Protein AF-0000000082583253 (afdb_homodimer)

InterPro domains:
  IPR009057 Homedomain-like superfamily [SSF46689] (3-61)
  IPR039532 Transcriptional regulator TetR, C-terminal, Firmicutes type [PF14278] (74-175)
  IPR050624 Nucleoid occlusion factor SlmA/HTH-type transcriptional regulator [PTHR43479] (3-174)

Structure (mmCIF, N/CA/C/O backbone):
data_AF-0000000082583253-model_v1
#
loop_
_entity.id
_entity.type
_entity.pdbx_description
1 polymer 'TetR family transcriptional regulator'
#
loop_
_atom_site.group_PDB
_atom_site.id
_atom_site.type_symbol
_atom_site.label_atom_id
_atom_site.label_alt_id
_atom_site.label_comp_id
_atom_site.label_asym_id
_atom_site.label_entity_id
_atom_site.label_seq_id
_atom_site.pdbx_PDB_ins_code
_atom_site.Cartn_x
_atom_site.Cartn_y
_atom_site.Cartn_z
_atom_site.occupancy
_atom_site.B_iso_or_equiv
_atom_site.auth_seq_id
_atom_site.auth_comp_id
_atom_site.auth_asym_id
_atom_site.auth_atom_id
_atom_site.pdbx_PDB_model_num
ATOM 1 N N . MET A 1 1 ? 35.75 6.652 -6.238 1 35.53 1 MET A N 1
ATOM 2 C CA . MET A 1 1 ? 36.031 7.168 -4.898 1 35.53 1 MET A CA 1
ATOM 3 C C . MET A 1 1 ? 34.75 7.277 -4.086 1 35.53 1 MET A C 1
ATOM 5 O O . MET A 1 1 ? 33.781 7.93 -4.516 1 35.53 1 MET A O 1
ATOM 9 N N . THR A 1 2 ? 34.281 6.383 -3.354 1 42.41 2 THR A N 1
ATOM 10 C CA . THR A 1 2 ? 33.031 6.355 -2.574 1 42.41 2 THR A CA 1
ATOM 11 C C . THR A 1 2 ? 32.875 7.656 -1.794 1 42.41 2 THR A C 1
ATOM 13 O O . THR A 1 2 ? 33.688 8 -0.954 1 42.41 2 THR A O 1
ATOM 16 N N . LYS A 1 3 ? 32.531 8.703 -2.48 1 49.84 3 LYS A N 1
ATOM 17 C CA . LYS A 1 3 ? 32.438 10.039 -1.896 1 49.84 3 LYS A CA 1
ATOM 18 C C . LYS A 1 3 ? 32.031 9.977 -0.429 1 49.84 3 LYS A C 1
ATOM 20 O O . LYS A 1 3 ? 31.141 9.188 -0.06 1 49.84 3 LYS A O 1
ATOM 25 N N . SER A 1 4 ? 32.844 10.43 0.417 1 66.56 4 SER A N 1
ATOM 26 C CA . SER A 1 4 ? 32.688 10.477 1.865 1 66.56 4 SER A CA 1
ATOM 27 C C . SER A 1 4 ? 31.297 11.016 2.246 1 66.56 4 SER A C 1
ATOM 29 O O . SER A 1 4 ? 30.875 12.062 1.754 1 66.56 4 SER A O 1
ATOM 31 N N . ARG A 1 5 ? 30.344 10.094 2.59 1 86.69 5 ARG A N 1
ATOM 32 C CA . ARG A 1 5 ? 29 10.461 2.992 1 86.69 5 ARG A CA 1
ATOM 33 C C . ARG A 1 5 ? 28.938 10.812 4.473 1 86.69 5 ARG A C 1
ATOM 35 O O . ARG A 1 5 ? 28.031 10.398 5.188 1 86.69 5 ARG A O 1
ATOM 42 N N . VAL A 1 6 ? 30.016 11.617 4.809 1 91.44 6 VAL A N 1
ATOM 43 C CA . VAL A 1 6 ? 30.156 11.93 6.227 1 91.44 6 VAL A CA 1
ATOM 44 C C . VAL A 1 6 ? 29.016 12.828 6.676 1 91.44 6 VAL A C 1
ATOM 46 O O . VAL A 1 6 ? 28.344 12.539 7.668 1 91.44 6 VAL A O 1
ATOM 49 N N . THR A 1 7 ? 28.797 13.867 5.926 1 94.44 7 THR A N 1
ATOM 50 C CA . THR A 1 7 ? 27.75 14.82 6.285 1 94.44 7 THR A CA 1
ATOM 51 C C . THR A 1 7 ? 26.375 14.156 6.238 1 94.44 7 THR A C 1
ATOM 53 O O . THR A 1 7 ? 25.562 14.32 7.156 1 94.44 7 THR A O 1
ATOM 56 N N . GLU A 1 8 ? 26.109 13.336 5.203 1 96 8 GLU A N 1
ATOM 57 C CA . GLU A 1 8 ? 24.828 12.641 5.062 1 96 8 GLU A CA 1
ATOM 58 C C . GLU A 1 8 ? 24.594 11.68 6.23 1 96 8 GLU A C 1
ATOM 60 O O . GLU A 1 8 ? 23.5 11.633 6.785 1 96 8 GLU A O 1
ATOM 65 N N . ASN A 1 9 ? 25.672 11.023 6.586 1 95.69 9 ASN A N 1
ATOM 66 C CA . ASN A 1 9 ? 25.562 10.07 7.684 1 95.69 9 ASN A CA 1
ATOM 67 C C . ASN A 1 9 ? 25.312 10.773 9.016 1 95.69 9 ASN A C 1
ATOM 69 O O . ASN A 1 9 ? 24.547 10.273 9.852 1 95.69 9 ASN A O 1
ATOM 73 N N . ALA A 1 10 ? 25.953 11.867 9.18 1 96.62 10 ALA A N 1
ATOM 74 C CA . ALA A 1 10 ? 25.766 12.633 10.406 1 96.62 10 ALA A CA 1
ATOM 75 C C . ALA A 1 10 ? 24.344 13.18 10.508 1 96.62 10 ALA A C 1
ATOM 77 O O . ALA A 1 10 ? 23.719 13.102 11.562 1 96.62 10 ALA A O 1
ATOM 78 N N . LEU A 1 11 ? 23.891 13.711 9.438 1 97.81 11 LEU A N 1
ATOM 79 C CA . LEU A 1 11 ? 22.516 14.211 9.391 1 97.81 11 LEU A CA 1
ATOM 80 C C . LEU A 1 11 ? 21.516 13.078 9.602 1 97.81 11 LEU A C 1
ATOM 82 O O . LEU A 1 11 ? 20.531 13.25 10.305 1 97.81 11 LEU A O 1
ATOM 86 N N . ALA A 1 12 ? 21.828 11.953 9.016 1 97 12 ALA A N 1
ATOM 87 C CA . ALA A 1 12 ? 20.969 10.781 9.172 1 97 12 ALA A CA 1
ATOM 88 C C . ALA A 1 12 ? 20.891 10.352 10.633 1 97 12 ALA A C 1
ATOM 90 O O . ALA A 1 12 ? 19.812 10.078 11.148 1 97 12 ALA A O 1
ATOM 91 N N . ALA A 1 13 ? 22.031 10.328 11.258 1 96.94 13 ALA A N 1
ATOM 92 C CA . ALA A 1 13 ? 22.078 9.945 12.672 1 96.94 13 ALA A CA 1
ATOM 93 C C . ALA A 1 13 ? 21.281 10.93 13.531 1 96.94 13 ALA A C 1
ATOM 95 O O . ALA A 1 13 ? 20.594 10.523 14.469 1 96.94 13 ALA A O 1
ATOM 96 N N . SER A 1 14 ? 21.391 12.125 13.211 1 98.06 14 SER A N 1
ATOM 97 C CA . SER A 1 14 ? 20.656 13.164 13.93 1 98.06 14 SER A CA 1
ATOM 98 C C . SER A 1 14 ? 19.156 12.992 13.781 1 98.06 14 SER A C 1
ATOM 100 O O . SER A 1 14 ? 18.422 13.039 14.766 1 98.06 14 SER A O 1
ATOM 102 N N . LEU A 1 15 ? 18.703 12.82 12.57 1 98 15 LEU A N 1
ATOM 103 C CA . LEU A 1 15 ? 17.281 12.641 12.336 1 98 15 LEU A CA 1
ATOM 104 C C . LEU A 1 15 ? 16.766 11.406 13.07 1 98 15 LEU A C 1
ATOM 106 O O . LEU A 1 15 ? 15.711 11.453 13.711 1 98 15 LEU A O 1
ATOM 110 N N . LYS A 1 16 ? 17.516 10.344 12.953 1 97.12 16 LYS A N 1
ATOM 111 C CA . LYS A 1 16 ? 17.094 9.109 13.609 1 97.12 16 LYS A CA 1
ATOM 112 C C . LYS A 1 16 ? 17 9.297 15.117 1 97.12 16 LYS A C 1
ATOM 114 O O . LYS A 1 16 ? 16.062 8.789 15.758 1 97.12 16 LYS A O 1
ATOM 119 N N . MET A 1 17 ? 17.938 9.977 15.664 1 97.56 17 MET A N 1
ATOM 120 C CA . MET A 1 17 ? 17.906 10.266 17.094 1 97.56 17 MET A CA 1
ATOM 121 C C . MET A 1 17 ? 16.656 11.055 17.469 1 97.56 17 MET A C 1
ATOM 123 O O . MET A 1 17 ? 15.992 10.727 18.453 1 97.56 17 MET A O 1
ATOM 127 N N . LEU A 1 18 ? 16.344 12.039 16.719 1 98.19 18 LEU A N 1
ATOM 128 C CA . LEU A 1 18 ? 15.18 12.875 16.984 1 98.19 18 LEU A CA 1
ATOM 129 C C . LEU A 1 18 ? 13.891 12.078 16.828 1 98.19 18 LEU A C 1
ATOM 131 O O . LEU A 1 18 ? 12.945 12.266 17.609 1 98.19 18 LEU A O 1
ATOM 135 N N . MET A 1 19 ? 13.914 11.18 15.867 1 97.31 19 MET A N 1
ATOM 136 C CA . MET A 1 19 ? 12.711 10.398 15.586 1 97.31 19 MET A CA 1
ATOM 137 C C . MET A 1 19 ? 12.422 9.422 16.719 1 97.31 19 MET A C 1
ATOM 139 O O . MET A 1 19 ? 11.305 8.906 16.828 1 97.31 19 MET A O 1
ATOM 143 N N . LYS A 1 20 ? 13.359 9.117 17.5 1 96.62 20 LYS A N 1
ATOM 144 C CA . LYS A 1 20 ? 13.141 8.273 18.672 1 96.62 20 LYS A CA 1
ATOM 145 C C . LYS A 1 20 ? 12.422 9.039 19.781 1 96.62 20 LYS A C 1
ATOM 147 O O . LYS A 1 20 ? 11.867 8.43 20.703 1 96.62 20 LYS A O 1
ATOM 152 N N . GLN A 1 21 ? 12.367 10.367 19.625 1 96.19 21 GLN A N 1
ATOM 153 C CA . GLN A 1 21 ? 11.844 11.203 20.703 1 96.19 21 GLN A CA 1
ATOM 154 C C . GLN A 1 21 ? 10.531 11.859 20.297 1 96.19 21 GLN A C 1
ATOM 156 O O . GLN A 1 21 ? 9.703 12.18 21.141 1 96.19 21 GLN A O 1
ATOM 161 N N . LYS A 1 22 ? 10.359 12.102 19.016 1 96.19 22 LYS A N 1
ATOM 162 C CA . LYS A 1 22 ? 9.148 12.781 18.562 1 96.19 22 LYS A CA 1
ATOM 163 C C . LYS A 1 22 ? 8.781 12.375 17.141 1 96.19 22 LYS A C 1
ATOM 165 O O . LYS A 1 22 ? 9.641 11.938 16.375 1 96.19 22 LYS A O 1
ATOM 170 N N . PRO A 1 23 ? 7.52 12.594 16.766 1 95.75 23 PRO A N 1
ATOM 171 C CA . PRO A 1 23 ? 7.09 12.297 15.398 1 95.75 23 PRO A CA 1
ATOM 172 C C . PRO A 1 23 ? 7.82 13.133 14.352 1 95.75 23 PRO A C 1
ATOM 174 O O . PRO A 1 23 ? 8.117 14.305 14.602 1 95.75 23 PRO A O 1
ATOM 177 N N . ILE A 1 24 ? 8.008 12.516 13.227 1 96.06 24 ILE A N 1
ATOM 178 C CA . ILE A 1 24 ? 8.836 13.141 12.195 1 96.06 24 ILE A CA 1
ATOM 179 C C . ILE A 1 24 ? 8.195 14.453 11.75 1 96.06 24 ILE A C 1
ATOM 181 O O . ILE A 1 24 ? 8.891 15.406 11.391 1 96.06 24 ILE A O 1
ATOM 185 N N . ASN A 1 25 ? 6.852 14.547 11.828 1 91.5 25 ASN A N 1
ATOM 186 C CA . ASN A 1 25 ? 6.176 15.758 11.367 1 91.5 25 ASN A CA 1
ATOM 187 C C . ASN A 1 25 ? 6.418 16.922 12.312 1 91.5 25 ASN A C 1
ATOM 189 O O . ASN A 1 25 ? 6.086 18.062 11.992 1 91.5 25 ASN A O 1
ATOM 193 N N . LYS A 1 26 ? 7.035 16.734 13.383 1 95.44 26 LYS A N 1
ATOM 194 C CA . LYS A 1 26 ? 7.367 17.781 14.359 1 95.44 26 LYS A CA 1
ATOM 195 C C . LYS A 1 26 ? 8.859 18.094 14.32 1 95.44 26 LYS A C 1
ATOM 197 O O . LYS A 1 26 ? 9.344 18.906 15.117 1 95.44 26 LYS A O 1
ATOM 202 N N . ILE A 1 27 ? 9.555 17.438 13.531 1 97.56 27 ILE A N 1
ATOM 203 C CA . ILE A 1 27 ? 10.992 17.656 13.43 1 97.56 27 ILE A CA 1
ATOM 204 C C . ILE A 1 27 ? 11.289 18.641 12.289 1 97.56 27 ILE A C 1
ATOM 206 O O . ILE A 1 27 ? 10.836 18.438 11.164 1 97.56 27 ILE A O 1
ATOM 210 N N . SER A 1 28 ? 12 19.672 12.594 1 96.94 28 SER A N 1
ATOM 211 C CA . SER A 1 28 ? 12.391 20.656 11.594 1 96.94 28 SER A CA 1
ATOM 212 C C . SER A 1 28 ? 13.836 20.453 11.148 1 96.94 28 SER A C 1
ATOM 214 O O . SER A 1 28 ? 14.609 19.781 11.828 1 96.94 28 SER A O 1
ATOM 216 N N . VAL A 1 29 ? 14.148 21.125 10.07 1 97.94 29 VAL A N 1
ATOM 217 C CA . VAL A 1 29 ? 15.523 21.109 9.586 1 97.94 29 VAL A CA 1
ATOM 218 C C . VAL A 1 29 ? 16.453 21.703 10.641 1 97.94 29 VAL A C 1
ATOM 220 O O . VAL A 1 29 ? 17.547 21.203 10.875 1 97.94 29 VAL A O 1
ATOM 223 N N . LYS A 1 30 ? 15.969 22.719 11.289 1 98 30 LYS A N 1
ATOM 224 C CA . LYS A 1 30 ? 16.766 23.375 12.328 1 98 30 LYS A CA 1
ATOM 225 C C . LYS A 1 30 ? 17.094 22.406 13.461 1 98 30 LYS A C 1
ATOM 227 O O . LYS A 1 30 ? 18.234 22.391 13.953 1 98 30 LYS A O 1
ATOM 232 N N . MET A 1 31 ? 16.203 21.656 13.922 1 98.19 31 MET A N 1
ATOM 233 C CA . MET A 1 31 ? 16.422 20.688 14.992 1 98.19 31 MET A CA 1
ATOM 234 C C . MET A 1 31 ? 17.5 19.688 14.586 1 98.19 31 MET A C 1
ATOM 236 O O . MET A 1 31 ? 18.375 19.359 15.391 1 98.19 31 MET A O 1
ATOM 240 N N . VAL A 1 32 ? 17.438 19.219 13.352 1 98.44 32 VAL A N 1
ATOM 241 C CA . VAL A 1 32 ? 18.375 18.234 12.836 1 98.44 32 VAL A CA 1
ATOM 242 C C . VAL A 1 32 ? 19.781 18.828 12.781 1 98.44 32 VAL A C 1
ATOM 244 O O . VAL A 1 32 ? 20.75 18.219 13.227 1 98.44 32 VAL A O 1
ATOM 247 N N . THR A 1 33 ? 19.797 20.047 12.211 1 98.06 33 THR A N 1
ATOM 248 C CA . THR A 1 33 ? 21.109 20.688 12.047 1 98.06 33 THR A CA 1
ATOM 249 C C . THR A 1 33 ? 21.688 21.062 13.406 1 98.06 33 THR A C 1
ATOM 251 O O . THR A 1 33 ? 22.906 20.969 13.609 1 98.06 33 THR A O 1
ATOM 254 N N . ASP A 1 34 ? 20.891 21.484 14.383 1 97.81 34 ASP A N 1
ATOM 255 C CA . ASP A 1 34 ? 21.344 21.812 15.727 1 97.81 34 ASP A CA 1
ATOM 256 C C . ASP A 1 34 ? 21.953 20.578 16.422 1 97.81 34 ASP A C 1
ATOM 258 O O . ASP A 1 34 ? 23.016 20.672 17.031 1 97.81 34 ASP A O 1
ATOM 262 N N . THR A 1 35 ? 21.312 19.5 16.266 1 96.19 35 THR A N 1
ATOM 263 C CA . THR A 1 35 ? 21.766 18.234 16.859 1 96.19 35 THR A CA 1
ATOM 264 C C . THR A 1 35 ? 23.047 17.75 16.188 1 96.19 35 THR A C 1
ATOM 266 O O . THR A 1 35 ? 23.938 17.219 16.859 1 96.19 35 THR A O 1
ATOM 269 N N . CYS A 1 36 ? 23.094 17.922 14.945 1 95.31 36 CYS A N 1
ATOM 270 C CA . CYS A 1 36 ? 24.219 17.453 14.133 1 95.31 36 CYS A CA 1
ATOM 271 C C . CYS A 1 36 ? 25.422 18.375 14.305 1 95.31 36 CYS A C 1
ATOM 273 O O . CYS A 1 36 ? 26.578 17.938 14.18 1 95.31 36 CYS A O 1
ATOM 275 N N . GLY A 1 37 ? 25.234 19.719 14.422 1 95.88 37 GLY A N 1
ATOM 276 C CA . GLY A 1 37 ? 26.297 20.703 14.547 1 95.88 37 GLY A CA 1
ATOM 277 C C . GLY A 1 37 ? 26.719 21.297 13.219 1 95.88 37 GLY A C 1
ATOM 278 O O . GLY A 1 37 ? 27.906 21.578 13 1 95.88 37 GLY A O 1
ATOM 279 N N . VAL A 1 38 ? 25.719 21.391 12.344 1 96.94 38 VAL A N 1
ATOM 280 C CA . VAL A 1 38 ? 25.984 22 11.047 1 96.94 38 VAL A CA 1
ATOM 281 C C . VAL A 1 38 ? 24.969 23.109 10.789 1 96.94 38 VAL A C 1
ATOM 283 O O . VAL A 1 38 ? 24 23.266 11.547 1 96.94 38 VAL A O 1
ATOM 286 N N . THR A 1 39 ? 25.156 23.859 9.758 1 96.06 39 THR A N 1
ATOM 287 C CA . THR A 1 39 ? 24.234 24.938 9.422 1 96.06 39 THR A CA 1
ATOM 288 C C . THR A 1 39 ? 23.094 24.438 8.547 1 96.06 39 THR A C 1
ATOM 290 O O . THR A 1 39 ? 23.203 23.391 7.914 1 96.06 39 THR A O 1
ATOM 293 N N . ARG A 1 40 ? 22.031 25.25 8.477 1 96.81 40 ARG A N 1
ATOM 294 C CA . ARG A 1 40 ? 20.922 24.953 7.57 1 96.81 40 ARG A CA 1
ATOM 295 C C . ARG A 1 40 ? 21.391 24.953 6.121 1 96.81 40 ARG A C 1
ATOM 297 O O . ARG A 1 40 ? 20.906 24.188 5.297 1 96.81 40 ARG A O 1
ATOM 304 N N . HIS A 1 41 ? 22.359 25.828 5.82 1 96.81 41 HIS A N 1
ATOM 305 C CA . HIS A 1 41 ? 22.922 25.906 4.473 1 96.81 41 HIS A CA 1
ATOM 306 C C . HIS A 1 41 ? 23.578 24.594 4.07 1 96.81 41 HIS A C 1
ATOM 308 O O . HIS A 1 41 ? 23.375 24.109 2.955 1 96.81 41 HIS A O 1
ATOM 314 N N . THR A 1 42 ? 24.281 24.062 5.027 1 96.69 42 THR A N 1
ATOM 315 C CA . THR A 1 42 ? 24.906 22.766 4.793 1 96.69 42 THR A CA 1
ATOM 316 C C . THR A 1 42 ? 23.844 21.688 4.535 1 96.69 42 THR A C 1
ATOM 318 O O . THR A 1 42 ? 24 20.859 3.631 1 96.69 42 THR A O 1
ATOM 321 N N . PHE A 1 43 ? 22.75 21.688 5.32 1 98.25 43 PHE A N 1
ATOM 322 C CA . PHE A 1 43 ? 21.672 20.719 5.125 1 98.25 43 PHE A CA 1
ATOM 323 C C . PHE A 1 43 ? 21.109 20.812 3.707 1 98.25 43 PHE A C 1
ATOM 325 O O . PHE A 1 43 ? 20.984 19.812 3.018 1 98.25 43 PHE A O 1
ATOM 332 N N . TYR A 1 44 ? 20.938 22.016 3.213 1 97.06 44 TYR A N 1
ATOM 333 C CA . TYR A 1 44 ? 20.234 22.25 1.951 1 97.06 44 TYR A CA 1
ATOM 334 C C . TYR A 1 44 ? 21.156 21.984 0.765 1 97.06 44 TYR A C 1
ATOM 336 O O . TYR A 1 44 ? 20.688 21.844 -0.37 1 97.06 44 TYR A O 1
ATOM 344 N N . ASN A 1 45 ? 22.438 21.891 1.043 1 97.25 45 ASN A N 1
ATOM 345 C CA . ASN A 1 45 ? 23.375 21.438 0.02 1 97.25 45 ASN A CA 1
ATOM 346 C C . ASN A 1 45 ? 23.188 19.953 -0.285 1 97.25 45 ASN A C 1
ATOM 348 O O . ASN A 1 45 ? 23.578 19.469 -1.353 1 97.25 45 ASN A O 1
ATOM 352 N N . HIS A 1 46 ? 22.562 19.281 0.641 1 97.06 46 HIS A N 1
ATOM 353 C CA . HIS A 1 46 ? 22.469 17.828 0.509 1 97.06 46 HIS A CA 1
ATOM 354 C C . HIS A 1 46 ? 21.031 17.391 0.307 1 97.06 46 HIS A C 1
ATOM 356 O O . HIS A 1 46 ? 20.766 16.469 -0.473 1 97.06 46 HIS A O 1
ATOM 362 N N . PHE A 1 47 ? 20.125 18.047 1.081 1 97.62 47 PHE A N 1
ATOM 363 C CA . PHE A 1 47 ? 18.734 17.625 1.057 1 97.62 47 PHE A CA 1
ATOM 364 C C . PHE A 1 47 ? 17.797 18.828 0.983 1 97.62 47 PHE A C 1
ATOM 366 O O . PHE A 1 47 ? 18.109 19.891 1.525 1 97.62 47 PHE A O 1
ATOM 373 N N . HIS A 1 48 ? 16.578 18.562 0.402 1 96.69 48 HIS A N 1
ATOM 374 C CA . HIS A 1 48 ? 15.602 19.641 0.293 1 96.69 48 HIS A CA 1
ATOM 375 C C . HIS A 1 48 ? 14.758 19.75 1.563 1 96.69 48 HIS A C 1
ATOM 377 O O . HIS A 1 48 ? 14.266 20.828 1.89 1 96.69 48 HIS A O 1
ATOM 383 N N . ASP A 1 49 ? 14.516 18.641 2.236 1 96 49 ASP A N 1
ATOM 384 C CA . ASP A 1 49 ? 13.742 18.578 3.473 1 96 49 ASP A CA 1
ATOM 385 C C . ASP A 1 49 ? 14.055 17.312 4.266 1 96 49 ASP A C 1
ATOM 387 O O . ASP A 1 49 ? 14.898 16.516 3.859 1 96 49 ASP A O 1
ATOM 391 N N . ILE A 1 50 ? 13.438 17.141 5.332 1 96.19 50 ILE A N 1
ATOM 392 C CA . ILE A 1 50 ? 13.734 16.031 6.23 1 96.19 50 ILE A CA 1
ATOM 393 C C . ILE A 1 50 ? 13.25 14.727 5.609 1 96.19 50 ILE A C 1
ATOM 395 O O . ILE A 1 50 ? 13.797 13.656 5.895 1 96.19 50 ILE A O 1
ATOM 399 N N . TYR A 1 51 ? 12.281 14.812 4.723 1 93.56 51 TYR A N 1
ATOM 400 C CA . TYR A 1 51 ? 11.742 13.609 4.105 1 93.56 51 TYR A CA 1
ATOM 401 C C . TYR A 1 51 ? 12.695 13.062 3.049 1 93.56 51 TYR A C 1
ATOM 403 O O . TYR A 1 51 ? 12.82 11.844 2.885 1 93.56 51 TYR A O 1
ATOM 411 N N . GLU A 1 52 ? 13.258 13.969 2.381 1 95.25 52 GLU A N 1
ATOM 412 C CA . GLU A 1 52 ? 14.297 13.516 1.466 1 95.25 52 GLU A CA 1
ATOM 413 C C . GLU A 1 52 ? 15.438 12.828 2.221 1 95.25 52 GLU A C 1
ATOM 415 O O . GLU A 1 52 ? 15.953 11.805 1.776 1 95.25 52 GLU A O 1
ATOM 420 N N . LEU A 1 53 ? 15.82 13.438 3.352 1 97 53 LEU A N 1
ATOM 421 C CA . LEU A 1 53 ? 16.844 12.82 4.199 1 97 53 LEU A CA 1
ATOM 422 C C . LEU A 1 53 ? 16.391 11.445 4.672 1 97 53 LEU A C 1
ATOM 424 O O . LEU A 1 53 ? 17.156 10.484 4.648 1 97 53 LEU A O 1
ATOM 428 N N . LEU A 1 54 ? 15.172 11.297 5.066 1 95.94 54 LEU A N 1
ATOM 429 C CA . LEU A 1 54 ? 14.617 10.016 5.5 1 95.94 54 LEU A CA 1
ATOM 430 C C . LEU A 1 54 ? 14.695 8.984 4.379 1 95.94 54 LEU A C 1
ATOM 432 O O . LEU A 1 54 ? 15.086 7.84 4.609 1 95.94 54 LEU A O 1
ATOM 436 N N . GLY A 1 55 ? 14.289 9.398 3.189 1 92.75 55 GLY A N 1
ATOM 437 C CA . GLY A 1 55 ? 14.422 8.516 2.043 1 92.75 55 GLY A CA 1
ATOM 438 C C . GLY A 1 55 ? 15.844 8.023 1.833 1 92.75 55 GLY A C 1
ATOM 439 O O . GLY A 1 55 ? 16.062 6.844 1.556 1 92.75 55 GLY A O 1
ATOM 440 N N . TRP A 1 56 ? 16.734 8.898 1.95 1 93.31 56 TRP A N 1
ATOM 441 C CA . TRP A 1 56 ? 18.156 8.57 1.812 1 93.31 56 TRP A CA 1
ATOM 442 C C . TRP A 1 56 ? 18.578 7.539 2.857 1 93.31 56 TRP A C 1
ATOM 444 O O . TRP A 1 56 ? 19.328 6.609 2.553 1 93.31 56 TRP A O 1
ATOM 454 N N . ILE A 1 57 ? 18.141 7.691 4.047 1 93.38 57 ILE A N 1
ATOM 455 C CA . ILE A 1 57 ? 18.469 6.773 5.137 1 93.38 57 ILE A CA 1
ATOM 456 C C . ILE A 1 57 ? 18.031 5.359 4.766 1 93.38 57 ILE A C 1
ATOM 458 O O . ILE A 1 57 ? 18.828 4.422 4.828 1 93.38 57 ILE A O 1
ATOM 462 N N . PHE A 1 58 ? 16.844 5.184 4.316 1 89.19 58 PHE A N 1
ATOM 463 C CA . PHE A 1 58 ? 16.344 3.863 3.969 1 89.19 58 PHE A CA 1
ATOM 464 C C . PHE A 1 58 ? 17.109 3.281 2.787 1 89.19 58 PHE A C 1
ATOM 466 O O . PHE A 1 58 ? 17.484 2.105 2.803 1 89.19 58 PHE A O 1
ATOM 473 N N . GLU A 1 59 ? 17.312 4.066 1.854 1 87.19 59 GLU A N 1
ATOM 474 C CA . GLU A 1 59 ? 18 3.594 0.653 1 87.19 59 GLU A CA 1
ATOM 475 C C . GLU A 1 59 ? 19.438 3.176 0.963 1 87.19 59 GLU A C 1
ATOM 477 O O . GLU A 1 59 ? 19.906 2.15 0.469 1 87.19 59 GLU A O 1
ATOM 482 N N . ASN A 1 60 ? 20.078 3.904 1.738 1 88.56 60 ASN A N 1
ATOM 483 C CA . ASN A 1 60 ? 21.5 3.686 1.965 1 88.56 60 ASN A CA 1
ATOM 484 C C . ASN A 1 60 ? 21.75 2.625 3.033 1 88.56 60 ASN A C 1
ATOM 486 O O . ASN A 1 60 ? 22.734 1.892 2.975 1 88.56 60 ASN A O 1
ATOM 490 N N . GLU A 1 61 ? 20.984 2.488 3.947 1 86.69 61 GLU A N 1
ATOM 491 C CA . GLU A 1 61 ? 21.234 1.546 5.039 1 86.69 61 GLU A CA 1
ATOM 492 C C . GLU A 1 61 ? 20.766 0.139 4.66 1 86.69 61 GLU A C 1
ATOM 494 O O . GLU A 1 61 ? 21.297 -0.849 5.168 1 86.69 61 GLU A O 1
ATOM 499 N N . VAL A 1 62 ? 19.844 -0.02 3.807 1 82.75 62 VAL A N 1
ATOM 500 C CA . VAL A 1 62 ? 19.281 -1.334 3.525 1 82.75 62 VAL A CA 1
ATOM 501 C C . VAL A 1 62 ? 19.734 -1.809 2.148 1 82.75 62 VAL A C 1
ATOM 503 O O . VAL A 1 62 ? 20.203 -2.943 1.995 1 82.75 62 VAL A O 1
ATOM 506 N N . ILE A 1 63 ? 19.656 -1.041 1.118 1 74.25 63 ILE A N 1
ATOM 507 C CA . ILE A 1 63 ? 19.781 -1.445 -0.278 1 74.25 63 ILE A CA 1
ATOM 508 C C . ILE A 1 63 ? 21.234 -1.865 -0.562 1 74.25 63 ILE A C 1
ATOM 510 O O . ILE A 1 63 ? 21.469 -2.875 -1.229 1 74.25 63 ILE A O 1
ATOM 514 N N . ASP A 1 64 ? 22.172 -1.153 -0.114 1 71.12 64 ASP A N 1
ATOM 515 C CA . ASP A 1 64 ? 23.547 -1.385 -0.547 1 71.12 64 ASP A CA 1
ATOM 516 C C . ASP A 1 64 ? 23.984 -2.82 -0.262 1 71.12 64 ASP A C 1
ATOM 518 O O . ASP A 1 64 ? 24.844 -3.371 -0.965 1 71.12 64 ASP A O 1
ATOM 522 N N . GLU A 1 65 ? 23.281 -3.521 0.376 1 70.88 65 GLU A N 1
ATOM 523 C CA . GLU A 1 65 ? 23.688 -4.867 0.76 1 70.88 65 GLU A CA 1
ATOM 524 C C . GLU A 1 65 ? 22.844 -5.926 0.062 1 70.88 65 GLU A C 1
ATOM 526 O O . GLU A 1 65 ? 23.188 -7.109 0.068 1 70.88 65 GLU A O 1
ATOM 531 N N . LEU A 1 66 ? 21.891 -5.449 -0.786 1 83.88 66 LEU A N 1
ATOM 532 C CA . LEU A 1 66 ? 20.891 -6.438 -1.143 1 83.88 66 LEU A CA 1
ATOM 533 C C . LEU A 1 66 ? 21.094 -6.934 -2.568 1 83.88 66 LEU A C 1
ATOM 535 O O . LEU A 1 66 ? 20.547 -7.977 -2.951 1 83.88 66 LEU A O 1
ATOM 539 N N . ASP A 1 67 ? 21.953 -6.332 -3.371 1 80.19 67 ASP A N 1
ATOM 540 C CA . ASP A 1 67 ? 22.078 -6.652 -4.789 1 80.19 67 ASP A CA 1
ATOM 541 C C . ASP A 1 67 ? 22.5 -8.109 -4.984 1 80.19 67 ASP A C 1
ATOM 543 O O . ASP A 1 67 ? 22.031 -8.773 -5.906 1 80.19 67 ASP A O 1
ATOM 547 N N . GLU A 1 68 ? 23.312 -8.57 -4.121 1 80.5 68 GLU A N 1
ATOM 548 C CA . GLU A 1 68 ? 23.875 -9.906 -4.266 1 80.5 68 GLU A CA 1
ATOM 549 C C . GLU A 1 68 ? 22.828 -10.977 -3.949 1 80.5 68 GLU A C 1
ATOM 551 O O . GLU A 1 68 ? 22.984 -12.141 -4.32 1 80.5 68 GLU A O 1
ATOM 556 N N . TYR A 1 69 ? 21.734 -10.539 -3.438 1 85.81 69 TYR A N 1
ATOM 557 C CA . TYR A 1 69 ? 20.766 -11.523 -2.967 1 85.81 69 TYR A CA 1
ATOM 558 C C . TYR A 1 69 ? 19.5 -11.492 -3.816 1 85.81 69 TYR A C 1
ATOM 560 O O . TYR A 1 69 ? 18.531 -12.195 -3.521 1 85.81 69 TYR A O 1
ATOM 568 N N . CYS A 1 70 ? 19.531 -10.781 -4.828 1 88.25 70 CYS A N 1
ATOM 569 C CA . CYS A 1 70 ? 18.359 -10.672 -5.699 1 88.25 70 CYS A CA 1
ATOM 570 C C . CYS A 1 70 ? 18.344 -11.789 -6.734 1 88.25 70 CYS A C 1
ATOM 572 O O . CYS A 1 70 ? 18.578 -11.547 -7.918 1 88.25 70 CYS A O 1
ATOM 574 N N . SER A 1 71 ? 18.125 -12.969 -6.246 1 91.31 71 SER A N 1
ATOM 575 C CA . SER A 1 71 ? 18.078 -14.18 -7.055 1 91.31 71 SER A CA 1
ATOM 576 C C . SER A 1 71 ? 17.047 -15.164 -6.516 1 91.31 71 SER A C 1
ATOM 578 O O . SER A 1 71 ? 16.547 -15.008 -5.395 1 91.31 71 SER A O 1
ATOM 580 N N . LEU A 1 72 ? 16.766 -16.125 -7.336 1 92.31 72 LEU A N 1
ATOM 581 C CA . LEU A 1 72 ? 15.797 -17.156 -6.965 1 92.31 72 LEU A CA 1
ATOM 582 C C . LEU A 1 72 ? 16.25 -17.906 -5.723 1 92.31 72 LEU A C 1
ATOM 584 O O . LEU A 1 72 ? 15.438 -18.219 -4.848 1 92.31 72 LEU A O 1
ATOM 588 N N . SER A 1 73 ? 17.516 -18.109 -5.566 1 91.62 73 SER A N 1
ATOM 589 C CA . SER A 1 73 ? 18.047 -18.938 -4.488 1 91.62 73 SER A CA 1
ATOM 590 C C . SER A 1 73 ? 18.156 -18.141 -3.189 1 91.62 73 SER A C 1
ATOM 592 O O . SER A 1 73 ? 18.172 -18.734 -2.104 1 91.62 73 SER A O 1
ATOM 594 N N . ASN A 1 74 ? 18.156 -16.781 -3.293 1 92.62 74 ASN A N 1
ATOM 595 C CA . ASN A 1 74 ? 18.531 -16.016 -2.105 1 92.62 74 ASN A CA 1
ATOM 596 C C . ASN A 1 74 ? 17.469 -14.977 -1.761 1 92.62 74 ASN A C 1
ATOM 598 O O . ASN A 1 74 ? 17.609 -14.227 -0.795 1 92.62 74 ASN A O 1
ATOM 602 N N . TRP A 1 75 ? 16.422 -14.953 -2.455 1 92.75 75 TRP A N 1
ATOM 603 C CA . TRP A 1 75 ? 15.422 -13.898 -2.289 1 92.75 75 TRP A CA 1
ATOM 604 C C . TRP A 1 75 ? 14.891 -13.867 -0.862 1 92.75 75 TRP A C 1
ATOM 606 O O . TRP A 1 75 ? 14.625 -12.797 -0.31 1 92.75 75 TRP A O 1
ATOM 616 N N . LYS A 1 76 ? 14.688 -14.984 -0.263 1 93.44 76 LYS A N 1
ATOM 617 C CA . LYS A 1 76 ? 14.156 -15.07 1.093 1 93.44 76 LYS A CA 1
ATOM 618 C C . LYS A 1 76 ? 15.086 -14.398 2.096 1 93.44 76 LYS A C 1
ATOM 620 O O . LYS A 1 76 ? 14.633 -13.812 3.08 1 93.44 76 LYS A O 1
ATOM 625 N N . LYS A 1 77 ? 16.375 -14.477 1.843 1 92.75 77 LYS A N 1
ATOM 626 C CA . LYS A 1 77 ? 17.359 -13.797 2.674 1 92.75 77 LYS A CA 1
ATOM 627 C C . LYS A 1 77 ? 17.141 -12.281 2.668 1 92.75 77 LYS A C 1
ATOM 629 O O . LYS A 1 77 ? 17.281 -11.625 3.699 1 92.75 77 LYS A O 1
ATOM 634 N N . VAL A 1 78 ? 16.828 -11.797 1.513 1 92.94 78 VAL A N 1
ATOM 635 C CA . VAL A 1 78 ? 16.562 -10.367 1.399 1 92.94 78 VAL A CA 1
ATOM 636 C C . VAL A 1 78 ? 15.367 -10 2.283 1 92.94 78 VAL A C 1
ATOM 638 O O . VAL A 1 78 ? 15.406 -8.992 3 1 92.94 78 VAL A O 1
ATOM 641 N N . LEU A 1 79 ? 14.352 -10.781 2.256 1 93.69 79 LEU A N 1
ATOM 642 C CA . LEU A 1 79 ? 13.18 -10.555 3.098 1 93.69 79 LEU A CA 1
ATOM 643 C C . LEU A 1 79 ? 13.57 -10.508 4.57 1 93.69 79 LEU A C 1
ATOM 645 O O . LEU A 1 79 ? 13.164 -9.602 5.301 1 93.69 79 LEU A O 1
ATOM 649 N N . PHE A 1 80 ? 14.422 -11.391 4.938 1 93.44 80 PHE A N 1
ATOM 650 C CA . PHE A 1 80 ? 14.867 -11.453 6.324 1 93.44 80 PHE A CA 1
ATOM 651 C C . PHE A 1 80 ? 15.672 -10.211 6.691 1 93.44 80 PHE A C 1
ATOM 653 O O . PHE A 1 80 ? 15.547 -9.695 7.805 1 93.44 80 PHE A O 1
ATOM 660 N N . ILE A 1 81 ? 16.469 -9.836 5.812 1 92.5 81 ILE A N 1
ATOM 661 C CA . ILE A 1 81 ? 17.297 -8.664 6.059 1 92.5 81 ILE A CA 1
ATOM 662 C C . ILE A 1 81 ? 16.406 -7.441 6.281 1 92.5 81 ILE A C 1
ATOM 664 O O . ILE A 1 81 ? 16.609 -6.68 7.23 1 92.5 81 ILE A O 1
ATOM 668 N N . VAL A 1 82 ? 15.43 -7.289 5.477 1 93.88 82 VAL A N 1
ATOM 669 C CA . VAL A 1 82 ? 14.547 -6.137 5.578 1 93.88 82 VAL A CA 1
ATOM 670 C C . VAL A 1 82 ? 13.727 -6.23 6.863 1 93.88 82 VAL A C 1
ATOM 672 O O . VAL A 1 82 ? 13.562 -5.238 7.578 1 93.88 82 VAL A O 1
ATOM 675 N N . LEU A 1 83 ? 13.242 -7.391 7.207 1 95.5 83 LEU A N 1
ATOM 676 C CA . LEU A 1 83 ? 12.484 -7.598 8.438 1 95.5 83 LEU A CA 1
ATOM 677 C C . LEU A 1 83 ? 13.352 -7.316 9.656 1 95.5 83 LEU A C 1
ATOM 679 O O . LEU A 1 83 ? 12.914 -6.645 10.594 1 95.5 83 LEU A O 1
ATOM 683 N N . GLN A 1 84 ? 14.57 -7.789 9.562 1 93.81 84 GLN A N 1
ATOM 684 C CA . GLN A 1 84 ? 15.477 -7.578 10.688 1 93.81 84 GLN A CA 1
ATOM 685 C C . GLN A 1 84 ? 15.82 -6.098 10.844 1 93.81 84 GLN A C 1
ATOM 687 O O . GLN A 1 84 ? 15.891 -5.586 11.961 1 93.81 84 GLN A O 1
ATOM 692 N N . TYR A 1 85 ? 16.062 -5.484 9.766 1 93.19 85 TYR A N 1
ATOM 693 C CA . TYR A 1 85 ? 16.328 -4.047 9.812 1 93.19 85 TYR A CA 1
ATOM 694 C C . TYR A 1 85 ? 15.18 -3.307 10.492 1 93.19 85 TYR A C 1
ATOM 696 O O . TYR A 1 85 ? 15.414 -2.398 11.289 1 93.19 85 TYR A O 1
ATOM 704 N N . THR A 1 86 ? 13.984 -3.613 10.156 1 94.75 86 THR A N 1
ATOM 705 C CA . THR A 1 86 ? 12.797 -2.986 10.727 1 94.75 86 THR A CA 1
ATOM 706 C C . THR A 1 86 ? 12.734 -3.209 12.234 1 94.75 86 THR A C 1
ATOM 708 O O . THR A 1 86 ? 12.445 -2.279 12.992 1 94.75 86 THR A O 1
ATOM 711 N N . LEU A 1 87 ? 13.07 -4.406 12.578 1 95.75 87 LEU A N 1
ATOM 712 C CA . LEU A 1 87 ? 13.086 -4.711 14.008 1 95.75 87 LEU A CA 1
ATOM 713 C C . LEU A 1 87 ? 14.148 -3.891 14.727 1 95.75 87 LEU A C 1
ATOM 715 O O . LEU A 1 87 ? 13.891 -3.346 15.805 1 95.75 87 LEU A O 1
ATOM 719 N N . ASP A 1 88 ? 15.297 -3.785 14.148 1 94.38 88 ASP A N 1
ATOM 720 C CA . ASP A 1 88 ? 16.406 -3.041 14.734 1 94.38 88 ASP A CA 1
ATOM 721 C C . ASP A 1 88 ? 16.094 -1.547 14.789 1 94.38 88 ASP A C 1
ATOM 723 O O . ASP A 1 88 ? 16.672 -0.819 15.602 1 94.38 88 ASP A O 1
ATOM 727 N N . ASN A 1 89 ? 15.234 -1.114 13.906 1 93.94 89 ASN A N 1
ATOM 728 C CA . ASN A 1 89 ? 14.859 0.293 13.82 1 93.94 89 ASN A CA 1
ATOM 729 C C . ASN A 1 89 ? 13.359 0.486 14.008 1 93.94 89 ASN A C 1
ATOM 731 O O . ASN A 1 89 ? 12.742 1.304 13.32 1 93.94 89 ASN A O 1
ATOM 735 N N . LYS A 1 90 ? 12.82 -0.233 14.898 1 94.81 90 LYS A N 1
ATOM 736 C CA . LYS A 1 90 ? 11.375 -0.346 15.086 1 94.81 90 LYS A CA 1
ATOM 737 C C . LYS A 1 90 ? 10.742 1.021 15.336 1 94.81 90 LYS A C 1
ATOM 739 O O . LYS A 1 90 ? 9.727 1.358 14.719 1 94.81 90 LYS A O 1
ATOM 744 N N . VAL A 1 91 ? 11.328 1.839 16.188 1 95.5 91 VAL A N 1
ATOM 745 C CA . VAL A 1 91 ? 10.758 3.129 16.547 1 95.5 91 VAL A CA 1
ATOM 746 C C . VAL A 1 91 ? 10.703 4.039 15.328 1 95.5 91 VAL A C 1
ATOM 748 O O . VAL A 1 91 ? 9.68 4.68 15.07 1 95.5 91 VAL A O 1
ATOM 751 N N . ILE A 1 92 ? 11.75 4.012 14.555 1 94.69 92 ILE A N 1
ATOM 752 C CA . ILE A 1 92 ? 11.844 4.848 13.359 1 94.69 92 ILE A CA 1
ATOM 753 C C . ILE A 1 92 ? 10.812 4.387 12.328 1 94.69 92 ILE A C 1
ATOM 755 O O . ILE A 1 92 ? 10.109 5.211 11.734 1 94.69 92 ILE A O 1
ATOM 759 N N . CYS A 1 93 ? 10.727 3.102 12.141 1 94.75 93 CYS A N 1
ATOM 760 C CA . CYS A 1 93 ? 9.812 2.553 11.141 1 94.75 93 CYS A CA 1
ATOM 761 C C . CYS A 1 93 ? 8.359 2.807 11.523 1 94.75 93 CYS A C 1
ATOM 763 O O . CYS A 1 93 ? 7.547 3.182 10.68 1 94.75 93 CYS A O 1
ATOM 765 N N . ILE A 1 94 ? 8.047 2.666 12.758 1 94.88 94 ILE A N 1
ATOM 766 C CA . ILE A 1 94 ? 6.695 2.92 13.242 1 94.88 94 ILE A CA 1
ATOM 767 C C . ILE A 1 94 ? 6.371 4.406 13.109 1 94.88 94 ILE A C 1
ATOM 769 O O . ILE A 1 94 ? 5.293 4.773 12.633 1 94.88 94 ILE A O 1
ATOM 773 N N . ASN A 1 95 ? 7.262 5.25 13.516 1 94.31 95 ASN A N 1
ATOM 774 C CA . ASN A 1 95 ? 7.098 6.695 13.391 1 94.31 95 ASN A CA 1
ATOM 775 C C . ASN A 1 95 ? 6.852 7.109 11.945 1 94.31 95 ASN A C 1
ATOM 777 O O . ASN A 1 95 ? 5.98 7.938 11.672 1 94.31 95 ASN A O 1
ATOM 781 N N . THR A 1 96 ? 7.566 6.527 11.062 1 93.56 96 THR A N 1
ATOM 782 C CA . THR A 1 96 ? 7.418 6.809 9.633 1 93.56 96 THR A CA 1
ATOM 783 C C . THR A 1 96 ? 6.047 6.355 9.133 1 93.56 96 THR A C 1
ATOM 785 O O . THR A 1 96 ? 5.359 7.098 8.438 1 93.56 96 THR A O 1
ATOM 788 N N . CYS A 1 97 ? 5.672 5.18 9.523 1 90.75 97 CYS A N 1
ATOM 789 C CA . CYS A 1 97 ? 4.426 4.586 9.062 1 90.75 97 CYS A CA 1
ATOM 790 C C . CYS A 1 97 ? 3.225 5.383 9.562 1 90.75 97 CYS A C 1
ATOM 792 O O . CYS A 1 97 ? 2.193 5.445 8.891 1 90.75 97 CYS A O 1
ATOM 794 N N . LYS A 1 98 ? 3.367 6.051 10.641 1 87.38 98 LYS A N 1
ATOM 795 C CA . LYS A 1 98 ? 2.262 6.777 11.266 1 87.38 98 LYS A CA 1
ATOM 796 C C . LYS A 1 98 ? 2.279 8.25 10.867 1 87.38 98 LYS A C 1
ATOM 798 O O . LYS A 1 98 ? 1.586 9.07 11.469 1 87.38 98 LYS A O 1
ATOM 803 N N . SER A 1 99 ? 3.016 8.57 9.93 1 86 99 SER A N 1
ATOM 804 C CA . SER A 1 99 ? 3.164 9.969 9.531 1 86 99 SER A CA 1
ATOM 805 C C . SER A 1 99 ? 2.941 10.141 8.031 1 86 99 SER A C 1
ATOM 807 O O . SER A 1 99 ? 2.578 9.188 7.336 1 86 99 SER A O 1
ATOM 809 N N . LEU A 1 100 ? 3.158 11.336 7.609 1 80.06 100 LEU A N 1
ATOM 810 C CA . LEU A 1 100 ? 3.072 11.656 6.188 1 80.06 100 LEU A CA 1
ATOM 811 C C . LEU A 1 100 ? 4.215 11.008 5.414 1 80.06 100 LEU A C 1
ATOM 813 O O . LEU A 1 100 ? 4.176 10.938 4.184 1 80.06 100 LEU A O 1
ATOM 817 N N . ALA A 1 101 ? 5.141 10.492 6.172 1 87 101 ALA A N 1
ATOM 818 C CA . ALA A 1 101 ? 6.312 9.898 5.535 1 87 101 ALA A CA 1
ATOM 819 C C . ALA A 1 101 ? 6.039 8.453 5.129 1 87 101 ALA A C 1
ATOM 821 O O . ALA A 1 101 ? 6.891 7.797 4.52 1 87 101 ALA A O 1
ATOM 822 N N . ARG A 1 102 ? 4.875 7.93 5.383 1 88.56 102 ARG A N 1
ATOM 823 C CA . ARG A 1 102 ? 4.52 6.547 5.086 1 88.56 102 ARG A CA 1
ATOM 824 C C . ARG A 1 102 ? 4.727 6.234 3.609 1 88.56 102 ARG A C 1
ATOM 826 O O . ARG A 1 102 ? 5.176 5.141 3.258 1 88.56 102 ARG A O 1
ATOM 833 N N . GLU A 1 103 ? 4.434 7.18 2.814 1 86.25 103 GLU A N 1
ATOM 834 C CA . GLU A 1 103 ? 4.594 6.988 1.376 1 86.25 103 GLU A CA 1
ATOM 835 C C . GLU A 1 103 ? 6.051 6.727 1.014 1 86.25 103 GLU A C 1
ATOM 837 O O . GLU A 1 103 ? 6.344 5.918 0.13 1 86.25 103 GLU A O 1
ATOM 842 N N . ASN A 1 104 ? 6.965 7.371 1.682 1 85.62 104 ASN A N 1
ATOM 843 C CA . ASN A 1 104 ? 8.391 7.164 1.45 1 85.62 104 ASN A CA 1
ATOM 844 C C . ASN A 1 104 ? 8.812 5.738 1.801 1 85.62 104 ASN A C 1
ATOM 846 O O . ASN A 1 104 ? 9.562 5.109 1.057 1 85.62 104 ASN A O 1
ATOM 850 N N . LEU A 1 105 ? 8.273 5.34 2.871 1 90.88 105 LEU A N 1
ATOM 851 C CA . LEU A 1 105 ? 8.57 3.975 3.287 1 90.88 105 LEU A CA 1
ATOM 852 C C . LEU A 1 105 ? 7.996 2.969 2.295 1 90.88 105 LEU A C 1
ATOM 854 O O . LEU A 1 105 ? 8.68 2.016 1.908 1 90.88 105 LEU A O 1
ATOM 858 N N . GLU A 1 106 ? 6.816 3.184 1.881 1 92.06 106 GLU A N 1
ATOM 859 C CA . GLU A 1 106 ? 6.156 2.314 0.911 1 92.06 106 GLU A CA 1
ATOM 860 C C . GLU A 1 106 ? 6.93 2.268 -0.405 1 92.06 106 GLU A C 1
ATOM 862 O O . GLU A 1 106 ? 7.156 1.19 -0.959 1 92.06 106 GLU A O 1
ATOM 867 N N . ILE A 1 107 ? 7.305 3.379 -0.884 1 89.81 107 ILE A N 1
ATOM 868 C CA . ILE A 1 107 ? 8.047 3.475 -2.135 1 89.81 107 ILE A CA 1
ATOM 869 C C . ILE A 1 107 ? 9.375 2.73 -2.006 1 89.81 107 ILE A C 1
ATOM 871 O O . ILE A 1 107 ? 9.758 1.967 -2.898 1 89.81 107 ILE A O 1
ATOM 875 N N . PHE A 1 108 ? 9.961 2.943 -0.905 1 90.69 108 PHE A N 1
ATOM 876 C CA . PHE A 1 108 ? 11.242 2.301 -0.64 1 90.69 108 PHE A CA 1
ATOM 877 C C . PHE A 1 108 ? 11.094 0.784 -0.617 1 90.69 108 PHE A C 1
ATOM 879 O O . PHE A 1 108 ? 11.852 0.07 -1.282 1 90.69 108 PHE A O 1
ATOM 886 N N . LEU A 1 109 ? 10.156 0.297 0.119 1 94.25 109 LEU A N 1
ATOM 887 C CA . LEU A 1 109 ? 9.922 -1.14 0.219 1 94.25 109 LEU A CA 1
ATOM 888 C C . LEU A 1 109 ? 9.555 -1.728 -1.14 1 94.25 109 LEU A C 1
ATOM 890 O O . LEU A 1 109 ? 10.094 -2.76 -1.539 1 94.25 109 LEU A O 1
ATOM 894 N N . CYS A 1 110 ? 8.734 -1.047 -1.851 1 94.81 110 CYS A N 1
ATOM 895 C CA . CYS A 1 110 ? 8.328 -1.51 -3.174 1 94.81 110 CYS A CA 1
ATOM 896 C C . CYS A 1 110 ? 9.531 -1.633 -4.098 1 94.81 110 CYS A C 1
ATOM 898 O O . CYS A 1 110 ? 9.664 -2.617 -4.828 1 94.81 110 CYS A O 1
ATOM 900 N N . LYS A 1 111 ? 10.367 -0.665 -4.023 1 92.44 111 LYS A N 1
ATOM 901 C CA . LYS A 1 111 ? 11.562 -0.668 -4.867 1 92.44 111 LYS A CA 1
ATOM 902 C C . LYS A 1 111 ? 12.453 -1.867 -4.551 1 92.44 111 LYS A C 1
ATOM 904 O O . LYS A 1 111 ? 12.945 -2.533 -5.461 1 92.44 111 LYS A O 1
ATOM 909 N N . ILE A 1 112 ? 12.641 -2.102 -3.33 1 93.25 112 ILE A N 1
ATOM 910 C CA . ILE A 1 112 ? 13.477 -3.217 -2.898 1 93.25 112 ILE A CA 1
ATOM 911 C C . ILE A 1 112 ? 12.883 -4.531 -3.404 1 93.25 112 ILE A C 1
ATOM 913 O O . ILE A 1 112 ? 13.578 -5.332 -4.035 1 93.25 112 ILE A O 1
ATOM 917 N N . PHE A 1 113 ? 11.664 -4.742 -3.166 1 95.38 113 PHE A N 1
ATOM 918 C CA . PHE A 1 113 ? 11.055 -6.023 -3.484 1 95.38 113 PHE A CA 1
ATOM 919 C C . PHE A 1 113 ? 10.883 -6.184 -4.988 1 95.38 113 PHE A C 1
ATOM 921 O O . PHE A 1 113 ? 10.953 -7.301 -5.512 1 95.38 113 PHE A O 1
ATOM 928 N N . GLN A 1 114 ? 10.664 -5.055 -5.602 1 95.5 114 GLN A N 1
ATOM 929 C CA . GLN A 1 114 ? 10.656 -5.129 -7.059 1 95.5 114 GLN A CA 1
ATOM 930 C C . GLN A 1 114 ? 12 -5.617 -7.594 1 95.5 114 GLN A C 1
ATOM 932 O O . GLN A 1 114 ? 12.047 -6.477 -8.477 1 95.5 114 GLN A O 1
ATOM 937 N N . LYS A 1 115 ? 13.008 -5.07 -7.098 1 93.81 115 LYS A N 1
ATOM 938 C CA . LYS A 1 115 ? 14.344 -5.461 -7.527 1 93.81 115 LYS A CA 1
ATOM 939 C C . LYS A 1 115 ? 14.594 -6.945 -7.262 1 93.81 115 LYS A C 1
ATOM 941 O O . LYS A 1 115 ? 15.117 -7.656 -8.117 1 93.81 115 LYS A O 1
ATOM 946 N N . VAL A 1 116 ? 14.25 -7.371 -6.125 1 94.81 116 VAL A N 1
ATOM 947 C CA . VAL A 1 116 ? 14.422 -8.773 -5.746 1 94.81 116 VAL A CA 1
ATOM 948 C C . VAL A 1 116 ? 13.633 -9.664 -6.695 1 94.81 116 VAL A C 1
ATOM 950 O O . VAL A 1 116 ? 14.164 -10.648 -7.223 1 94.81 116 VAL A O 1
ATOM 953 N N . LEU A 1 117 ? 12.422 -9.32 -6.953 1 96.81 117 LEU A N 1
ATOM 954 C CA . LEU A 1 117 ? 11.555 -10.133 -7.801 1 96.81 117 LEU A CA 1
ATOM 955 C C . LEU A 1 117 ? 12.047 -10.117 -9.242 1 96.81 117 LEU A C 1
ATOM 957 O O . LEU A 1 117 ? 11.945 -11.125 -9.953 1 96.81 117 LEU A O 1
ATOM 961 N N . GLU A 1 118 ? 12.516 -9 -9.641 1 96.06 118 GLU A N 1
ATOM 962 C CA . GLU A 1 118 ? 13.102 -8.938 -10.977 1 96.06 118 GLU A CA 1
ATOM 963 C C . GLU A 1 118 ? 14.266 -9.914 -11.125 1 96.06 118 GLU A C 1
ATOM 965 O O . GLU A 1 118 ? 14.406 -10.562 -12.156 1 96.06 118 GLU A O 1
ATOM 970 N N . GLY A 1 119 ? 15.117 -9.953 -10.125 1 94.62 119 GLY A N 1
ATOM 971 C CA . GLY A 1 119 ? 16.188 -10.938 -10.133 1 94.62 119 GLY A CA 1
ATOM 972 C C . GLY A 1 119 ? 15.688 -12.367 -10.164 1 94.62 119 GLY A C 1
ATOM 973 O O . GLY A 1 119 ? 16.203 -13.203 -10.914 1 94.62 119 GLY A O 1
ATOM 974 N N . VAL A 1 120 ? 14.695 -12.664 -9.43 1 95.5 120 VAL A N 1
ATOM 975 C CA . VAL A 1 120 ? 14.094 -13.992 -9.383 1 95.5 120 VAL A CA 1
ATOM 976 C C . VAL A 1 120 ? 13.5 -14.344 -10.742 1 95.5 120 VAL A C 1
ATOM 978 O O . VAL A 1 120 ? 13.711 -15.445 -11.258 1 95.5 120 VAL A O 1
ATOM 981 N N . ILE A 1 121 ? 12.75 -13.414 -11.305 1 96.69 121 ILE A N 1
ATOM 982 C CA . ILE A 1 121 ? 12.078 -13.609 -12.586 1 96.69 121 ILE A CA 1
ATOM 983 C C . ILE A 1 121 ? 13.117 -13.828 -13.688 1 96.69 121 ILE A C 1
ATOM 985 O O . ILE A 1 121 ? 12.938 -14.664 -14.57 1 96.69 121 ILE A O 1
ATOM 989 N N . LYS A 1 122 ? 14.141 -13.07 -13.586 1 95.31 122 LYS A N 1
ATOM 990 C CA . LYS A 1 122 ? 15.227 -13.25 -14.539 1 95.31 122 LYS A CA 1
ATOM 991 C C . LYS A 1 122 ? 15.781 -14.672 -14.484 1 95.31 122 LYS A C 1
ATOM 993 O O . LYS A 1 122 ? 15.992 -15.305 -15.516 1 95.31 122 LYS A O 1
ATOM 998 N N . ASP A 1 123 ? 15.984 -15.195 -13.312 1 94.5 123 ASP A N 1
ATOM 999 C CA . ASP A 1 123 ? 16.5 -16.547 -13.109 1 94.5 123 ASP A CA 1
ATOM 1000 C C . ASP A 1 123 ? 15.539 -17.594 -13.688 1 94.5 123 ASP A C 1
ATOM 1002 O O . ASP A 1 123 ? 15.969 -18.562 -14.297 1 94.5 123 ASP A O 1
ATOM 1006 N N . ILE A 1 124 ? 14.234 -17.375 -13.516 1 94.06 124 ILE A N 1
ATOM 1007 C CA . ILE A 1 124 ? 13.211 -18.344 -13.906 1 94.06 124 ILE A CA 1
ATOM 1008 C C . ILE A 1 124 ? 13.023 -18.312 -15.422 1 94.06 124 ILE A C 1
ATOM 1010 O O . ILE A 1 124 ? 12.625 -19.312 -16.031 1 94.06 124 ILE A O 1
ATOM 1014 N N . THR A 1 125 ? 13.344 -17.188 -16.047 1 94.06 125 THR A N 1
ATOM 1015 C CA . THR A 1 125 ? 13.016 -17.031 -17.469 1 94.06 125 THR A CA 1
ATOM 1016 C C . THR A 1 125 ? 14.273 -17.094 -18.328 1 94.06 125 THR A C 1
ATOM 1018 O O . THR A 1 125 ? 14.266 -16.656 -19.469 1 94.06 125 THR A O 1
ATOM 1021 N N . ILE A 1 126 ? 15.32 -17.531 -17.828 1 90.31 126 ILE A N 1
ATOM 1022 C CA . ILE A 1 126 ? 16.578 -17.625 -18.562 1 90.31 126 ILE A CA 1
ATOM 1023 C C . ILE A 1 126 ? 16.359 -18.391 -19.859 1 90.31 126 ILE A C 1
ATOM 1025 O O . ILE A 1 126 ? 16.859 -18 -20.922 1 90.31 126 ILE A O 1
ATOM 1029 N N . GLU A 1 127 ? 15.547 -19.406 -19.891 1 89.12 127 GLU A N 1
ATOM 1030 C CA . GLU A 1 127 ? 15.336 -20.25 -21.078 1 89.12 127 GLU A CA 1
ATOM 1031 C C . GLU A 1 127 ? 13.922 -20.078 -21.625 1 89.12 127 GLU A C 1
ATOM 1033 O O . GLU A 1 127 ? 13.398 -21 -22.266 1 89.12 127 GLU A O 1
ATOM 1038 N N . ARG A 1 128 ? 13.344 -19.016 -21.203 1 90.38 128 ARG A N 1
ATOM 1039 C CA . ARG A 1 128 ? 11.969 -18.797 -21.641 1 90.38 128 ARG A CA 1
ATOM 1040 C C . ARG A 1 128 ? 11.836 -17.438 -22.328 1 90.38 128 ARG A C 1
ATOM 1042 O O . ARG A 1 128 ? 12.484 -16.469 -21.922 1 90.38 128 ARG A O 1
ATOM 1049 N N . ASN A 1 129 ? 11.055 -17.453 -23.328 1 92.38 129 ASN A N 1
ATOM 1050 C CA . ASN A 1 129 ? 10.758 -16.203 -24.016 1 92.38 129 ASN A CA 1
ATOM 1051 C C . ASN A 1 129 ? 9.484 -15.555 -23.469 1 92.38 129 ASN A C 1
ATOM 1053 O O . ASN A 1 129 ? 8.383 -15.852 -23.922 1 92.38 129 ASN A O 1
ATOM 1057 N N . VAL A 1 130 ? 9.703 -14.711 -22.578 1 94.44 130 VAL A N 1
ATOM 1058 C CA . VAL A 1 130 ? 8.586 -13.984 -21.969 1 94.44 130 VAL A CA 1
ATOM 1059 C C . VAL A 1 130 ? 8.742 -12.484 -22.234 1 94.44 130 VAL A C 1
ATOM 1061 O O . VAL A 1 130 ? 9.852 -11.953 -22.172 1 94.44 130 VAL A O 1
ATOM 1064 N N . ASP A 1 131 ? 7.664 -11.852 -22.547 1 94.5 131 ASP A N 1
ATOM 1065 C CA . ASP A 1 131 ? 7.648 -10.414 -22.797 1 94.5 131 ASP A CA 1
ATOM 1066 C C . ASP A 1 131 ? 8.188 -9.648 -21.578 1 94.5 131 ASP A C 1
ATOM 1068 O O . ASP A 1 131 ? 7.812 -9.938 -20.438 1 94.5 131 ASP A O 1
ATOM 1072 N N . GLU A 1 132 ? 9.078 -8.68 -21.828 1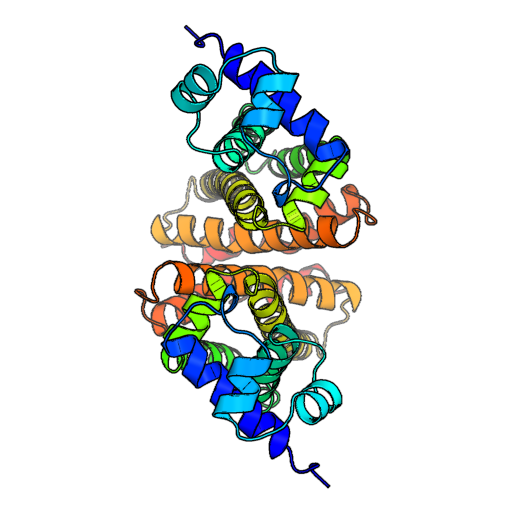 95.25 132 GLU A N 1
ATOM 1073 C CA . GLU A 1 132 ? 9.672 -7.871 -20.766 1 95.25 132 GLU A CA 1
ATOM 1074 C C . GLU A 1 132 ? 8.602 -7.109 -19.984 1 95.25 132 GLU A C 1
ATOM 1076 O O . GLU A 1 132 ? 8.742 -6.898 -18.781 1 95.25 132 GLU A O 1
ATOM 1081 N N . LYS A 1 133 ? 7.578 -6.762 -20.625 1 95.44 133 LYS A N 1
ATOM 1082 C CA . LYS A 1 133 ? 6.48 -6.047 -20 1 95.44 133 LYS A CA 1
ATOM 1083 C C . LYS A 1 133 ? 5.805 -6.91 -18.938 1 95.44 133 LYS A C 1
ATOM 1085 O O . LYS A 1 133 ? 5.516 -6.434 -17.828 1 95.44 133 LYS A O 1
ATOM 1090 N N . ILE A 1 134 ? 5.664 -8.141 -19.266 1 95.19 134 ILE A N 1
ATOM 1091 C CA . ILE A 1 134 ? 5.008 -9.062 -18.344 1 95.19 134 ILE A CA 1
ATOM 1092 C C . ILE A 1 134 ? 5.906 -9.312 -17.141 1 95.19 134 ILE A C 1
ATOM 1094 O O . ILE A 1 134 ? 5.43 -9.359 -16 1 95.19 134 ILE A O 1
ATOM 1098 N N . LYS A 1 135 ? 7.199 -9.445 -17.391 1 96.94 135 LYS A N 1
ATOM 1099 C CA . LYS A 1 135 ? 8.156 -9.633 -16.312 1 96.94 135 LYS A CA 1
ATOM 1100 C C . LYS A 1 135 ? 8.109 -8.469 -15.328 1 96.94 135 LYS A C 1
ATOM 1102 O O . LYS A 1 135 ? 8.008 -8.672 -14.117 1 96.94 135 LYS A O 1
ATOM 1107 N N . LYS A 1 136 ? 8.094 -7.312 -15.852 1 97 136 LYS A N 1
ATOM 1108 C CA . LYS A 1 136 ? 8.078 -6.102 -15.031 1 97 136 LYS A CA 1
ATOM 1109 C C . LYS A 1 136 ? 6.77 -5.969 -14.266 1 97 136 LYS A C 1
ATOM 1111 O O . LYS A 1 136 ? 6.773 -5.668 -13.07 1 97 136 LYS A O 1
ATOM 1116 N N . GLU A 1 137 ? 5.699 -6.238 -14.914 1 96.44 137 GLU A N 1
ATOM 1117 C CA . GLU A 1 137 ? 4.383 -6.137 -14.289 1 96.44 137 GLU A CA 1
ATOM 1118 C C . GLU A 1 137 ? 4.242 -7.129 -13.141 1 96.44 137 GLU A C 1
ATOM 1120 O O . GLU A 1 137 ? 3.645 -6.809 -12.109 1 96.44 137 GLU A O 1
ATOM 1125 N N . THR A 1 138 ? 4.785 -8.289 -13.391 1 97.5 138 THR A N 1
ATOM 1126 C CA . THR A 1 138 ? 4.723 -9.312 -12.352 1 97.5 138 THR A CA 1
ATOM 1127 C C . THR A 1 138 ? 5.527 -8.898 -11.125 1 97.5 138 THR A C 1
ATOM 1129 O O . THR A 1 138 ? 5.039 -8.992 -10 1 97.5 138 THR A O 1
ATOM 1132 N N . ALA A 1 139 ? 6.719 -8.375 -11.391 1 97.56 139 ALA A N 1
ATOM 1133 C CA . ALA A 1 139 ? 7.566 -7.918 -10.289 1 97.56 139 ALA A CA 1
ATOM 1134 C C . ALA A 1 139 ? 6.883 -6.805 -9.5 1 97.56 139 ALA A C 1
ATOM 1136 O O . ALA A 1 139 ? 6.863 -6.836 -8.266 1 97.56 139 ALA A O 1
ATOM 1137 N N . VAL A 1 140 ? 6.281 -5.891 -10.172 1 97.38 140 VAL A N 1
ATOM 1138 C CA . VAL A 1 140 ? 5.629 -4.754 -9.539 1 97.38 140 VAL A CA 1
ATOM 1139 C C . VAL A 1 140 ? 4.406 -5.227 -8.75 1 97.38 140 VAL A C 1
ATOM 1141 O O . VAL A 1 140 ? 4.207 -4.832 -7.598 1 97.38 140 VAL A O 1
ATOM 1144 N N . PHE A 1 141 ? 3.674 -6.086 -9.344 1 97.75 141 PHE A N 1
ATOM 1145 C CA . PHE A 1 141 ? 2.438 -6.574 -8.742 1 97.75 141 PHE A CA 1
ATOM 1146 C C . PHE A 1 141 ? 2.713 -7.234 -7.398 1 97.75 141 PHE A C 1
ATOM 1148 O O . PHE A 1 141 ? 2.092 -6.883 -6.391 1 97.75 141 PHE A O 1
ATOM 1155 N N . PHE A 1 142 ? 3.623 -8.055 -7.359 1 97.75 142 PHE A N 1
ATOM 1156 C CA . PHE A 1 142 ? 3.865 -8.812 -6.145 1 97.75 142 PHE A CA 1
ATOM 1157 C C . PHE A 1 142 ? 4.691 -8.008 -5.148 1 97.75 142 PHE A C 1
ATOM 1159 O O . PHE A 1 142 ? 4.672 -8.281 -3.947 1 97.75 142 PHE A O 1
ATOM 1166 N N . SER A 1 143 ? 5.434 -7.02 -5.66 1 97.69 143 SER A N 1
ATOM 1167 C CA . SER A 1 143 ? 6.098 -6.117 -4.723 1 97.69 143 SER A CA 1
ATOM 1168 C C . SER A 1 143 ? 5.082 -5.375 -3.859 1 97.69 143 SER A C 1
ATOM 1170 O O . SER A 1 143 ? 5.328 -5.129 -2.678 1 97.69 143 SER A O 1
ATOM 1172 N N . TYR A 1 144 ? 3.951 -5.062 -4.414 1 97.31 144 TYR A N 1
ATOM 1173 C CA . TYR A 1 144 ? 2.893 -4.414 -3.65 1 97.31 144 TYR A CA 1
ATOM 1174 C C . TYR A 1 144 ? 2.346 -5.348 -2.578 1 97.31 144 TYR A C 1
ATOM 1176 O O . TYR A 1 144 ? 2.08 -4.918 -1.451 1 97.31 144 TYR A O 1
ATOM 1184 N N . ALA A 1 145 ? 2.176 -6.578 -2.951 1 97.88 145 ALA A N 1
ATOM 1185 C CA . ALA A 1 145 ? 1.654 -7.551 -1.994 1 97.88 145 ALA A CA 1
ATOM 1186 C C . ALA A 1 145 ? 2.584 -7.691 -0.793 1 97.88 145 ALA A C 1
ATOM 1188 O O . ALA A 1 145 ? 2.141 -7.625 0.355 1 97.88 145 ALA A O 1
ATOM 1189 N N . ILE A 1 146 ? 3.859 -7.809 -1.09 1 98 146 ILE A N 1
ATOM 1190 C CA . ILE A 1 146 ? 4.848 -7.977 -0.029 1 98 146 ILE A CA 1
ATOM 1191 C C . ILE A 1 146 ? 4.93 -6.703 0.809 1 98 146 ILE A C 1
ATOM 1193 O O . ILE A 1 146 ? 4.922 -6.762 2.041 1 98 146 ILE A O 1
ATOM 1197 N N . THR A 1 147 ? 4.922 -5.609 0.131 1 97.12 147 THR A N 1
ATOM 1198 C CA . THR A 1 147 ? 4.973 -4.328 0.821 1 97.12 147 THR A CA 1
ATOM 1199 C C . THR A 1 147 ? 3.771 -4.164 1.747 1 97.12 147 THR A C 1
ATOM 1201 O O . THR A 1 147 ? 3.916 -3.717 2.887 1 97.12 147 THR A O 1
ATOM 1204 N N . GLY A 1 148 ? 2.623 -4.516 1.248 1 95.69 148 GLY A N 1
ATOM 1205 C CA . GLY A 1 148 ? 1.428 -4.457 2.074 1 95.69 148 GLY A CA 1
ATOM 1206 C C . GLY A 1 148 ? 1.533 -5.289 3.338 1 95.69 148 GLY A C 1
ATOM 1207 O O . GLY A 1 148 ? 1.149 -4.836 4.418 1 95.69 148 GLY A O 1
ATOM 1208 N N . GLN A 1 149 ? 2.082 -6.469 3.221 1 94.81 149 GLN A N 1
ATOM 1209 C CA . GLN A 1 149 ? 2.303 -7.332 4.375 1 94.81 149 GLN A CA 1
ATOM 1210 C C . GLN A 1 149 ? 3.264 -6.688 5.371 1 94.81 149 GLN A C 1
ATOM 1212 O O . GLN A 1 149 ? 3.041 -6.742 6.582 1 94.81 149 GLN A O 1
ATOM 1217 N N . PHE A 1 150 ? 4.215 -6.113 4.828 1 95.5 150 PHE A N 1
ATOM 1218 C CA . PHE A 1 150 ? 5.242 -5.473 5.641 1 95.5 150 PHE A CA 1
ATOM 1219 C C . PHE A 1 150 ? 4.664 -4.293 6.414 1 95.5 150 PHE A C 1
ATOM 1221 O O . PHE A 1 150 ? 4.895 -4.164 7.621 1 95.5 150 PHE A O 1
ATOM 1228 N N . LEU A 1 151 ? 3.943 -3.477 5.777 1 94.5 151 LEU A N 1
ATOM 1229 C CA . LEU A 1 151 ? 3.369 -2.291 6.402 1 94.5 151 LEU A CA 1
ATOM 1230 C C . LEU A 1 151 ? 2.318 -2.682 7.441 1 94.5 151 LEU A C 1
ATOM 1232 O O . LEU A 1 151 ? 2.209 -2.041 8.492 1 94.5 151 LEU A O 1
ATOM 1236 N N . GLU A 1 152 ? 1.578 -3.684 7.102 1 93.69 152 GLU A N 1
ATOM 1237 C CA . GLU A 1 152 ? 0.623 -4.188 8.086 1 93.69 152 GLU A CA 1
ATOM 1238 C C . GLU A 1 152 ? 1.332 -4.672 9.344 1 93.69 152 GLU A C 1
ATOM 1240 O O . GLU A 1 152 ? 0.866 -4.422 10.461 1 93.69 152 GLU A O 1
ATOM 1245 N N . TRP A 1 153 ? 2.416 -5.312 9.156 1 96.25 153 TRP A N 1
ATOM 1246 C CA . TRP A 1 153 ? 3.229 -5.801 10.258 1 96.25 153 TRP A CA 1
ATOM 1247 C C . TRP A 1 153 ? 3.711 -4.648 11.133 1 96.25 153 TRP A C 1
ATOM 1249 O O . TRP A 1 153 ? 3.602 -4.703 12.359 1 96.25 153 TRP A O 1
ATOM 1259 N N . ILE A 1 154 ? 4.137 -3.615 10.555 1 95.19 154 ILE A N 1
ATOM 1260 C CA . ILE A 1 154 ? 4.613 -2.436 11.273 1 95.19 154 ILE A CA 1
ATOM 1261 C C . ILE A 1 154 ? 3.449 -1.773 12.008 1 95.19 154 ILE A C 1
ATOM 1263 O O . ILE A 1 154 ? 3.566 -1.434 13.188 1 95.19 154 ILE A O 1
ATOM 1267 N N . ASN A 1 155 ? 2.371 -1.661 11.336 1 91.12 155 ASN A N 1
ATOM 1268 C CA . ASN A 1 155 ? 1.198 -1.005 11.898 1 91.12 155 ASN A CA 1
ATOM 1269 C C . ASN A 1 155 ? 0.649 -1.776 13.102 1 91.12 155 ASN A C 1
ATOM 1271 O O . ASN A 1 155 ? 0.027 -1.191 13.984 1 91.12 155 ASN A O 1
ATOM 1275 N N . ASN A 1 156 ? 0.897 -3.037 13.086 1 92.56 156 ASN A N 1
ATOM 1276 C CA . ASN A 1 156 ? 0.406 -3.871 14.18 1 92.56 156 ASN A CA 1
ATOM 1277 C C . ASN A 1 156 ? 1.436 -3.988 15.297 1 92.56 156 ASN A C 1
ATOM 1279 O O . ASN A 1 156 ? 1.315 -4.852 16.172 1 92.56 156 ASN A O 1
ATOM 1283 N N . GLY A 1 157 ? 2.479 -3.209 15.227 1 92.12 157 GLY A N 1
ATOM 1284 C CA . GLY A 1 157 ? 3.453 -3.131 16.297 1 92.12 157 GLY A CA 1
ATOM 1285 C C . GLY A 1 157 ? 4.504 -4.223 16.234 1 92.12 157 GLY A C 1
ATOM 1286 O O . GLY A 1 157 ? 5.023 -4.652 17.266 1 92.12 157 GLY A O 1
ATOM 1287 N N . LEU A 1 158 ? 4.664 -4.84 15.094 1 95.19 158 LEU A N 1
ATOM 1288 C CA . LEU A 1 158 ? 5.684 -5.859 14.867 1 95.19 158 LEU A CA 1
ATOM 1289 C C . LEU A 1 158 ? 5.457 -7.062 15.773 1 95.19 158 LEU A C 1
ATOM 1291 O O . LEU A 1 158 ? 6.414 -7.672 16.25 1 95.19 158 LEU A O 1
ATOM 1295 N N . LYS A 1 159 ? 4.258 -7.426 16.016 1 94.19 159 LYS A N 1
ATOM 1296 C CA . LYS A 1 159 ? 3.891 -8.492 16.953 1 94.19 159 LYS A CA 1
ATOM 1297 C C . LYS A 1 159 ? 4.184 -9.867 16.359 1 94.19 159 LYS A C 1
ATOM 1299 O O . LYS A 1 159 ? 4.613 -10.773 17.078 1 94.19 159 LYS A O 1
ATOM 1304 N N . GLU A 1 160 ? 3.992 -10.039 15.172 1 95.19 160 GLU A N 1
ATOM 1305 C CA . GLU A 1 160 ? 4.227 -11.32 14.5 1 95.19 160 GLU A CA 1
ATOM 1306 C C . GLU A 1 160 ? 5.723 -11.586 14.336 1 95.19 160 GLU A C 1
ATOM 1308 O O . GLU A 1 160 ? 6.5 -10.664 14.094 1 95.19 160 GLU A O 1
ATOM 1313 N N . GLU A 1 161 ? 6.082 -12.812 14.359 1 96.25 161 GLU A N 1
ATOM 1314 C CA . GLU A 1 161 ? 7.48 -13.18 14.164 1 96.25 161 GLU A CA 1
ATOM 1315 C C . GLU A 1 161 ? 7.895 -13.023 12.703 1 96.25 161 GLU A C 1
ATOM 1317 O O . GLU A 1 161 ? 7.129 -13.344 11.797 1 96.25 161 GLU A O 1
ATOM 1322 N N . LYS A 1 162 ? 9.156 -12.5 12.555 1 95.31 162 LYS A N 1
ATOM 1323 C CA . LYS A 1 162 ? 9.648 -12.273 11.203 1 95.31 162 LYS A CA 1
ATOM 1324 C C . LYS A 1 162 ? 9.656 -13.57 10.398 1 95.31 162 LYS A C 1
ATOM 1326 O O . LYS A 1 162 ? 9.398 -13.562 9.195 1 95.31 162 LYS A O 1
ATOM 1331 N N . GLU A 1 163 ? 9.906 -14.789 11.031 1 95.62 163 GLU A N 1
ATOM 1332 C CA . GLU A 1 163 ? 9.906 -16.078 10.359 1 95.62 163 GLU A CA 1
ATOM 1333 C C . GLU A 1 163 ? 8.531 -16.422 9.797 1 95.62 163 GLU A C 1
ATOM 1335 O O . GLU A 1 163 ? 8.414 -16.953 8.695 1 95.62 163 GLU A O 1
ATOM 1340 N N . ASP A 1 164 ? 7.52 -16.062 10.547 1 96.25 164 ASP A N 1
ATOM 1341 C CA . ASP A 1 164 ? 6.148 -16.328 10.117 1 96.25 164 ASP A CA 1
ATOM 1342 C C . ASP A 1 164 ? 5.785 -15.5 8.891 1 96.25 164 ASP A C 1
ATOM 1344 O O . ASP A 1 164 ? 5.105 -15.992 7.984 1 96.25 164 ASP A O 1
ATOM 1348 N N . ILE A 1 165 ? 6.234 -14.312 8.883 1 96.38 165 ILE A N 1
ATOM 1349 C CA . ILE A 1 165 ? 5.98 -13.43 7.746 1 96.38 165 ILE A CA 1
ATOM 1350 C C . ILE A 1 165 ? 6.684 -13.969 6.504 1 96.38 165 ILE A C 1
ATOM 1352 O O . ILE A 1 165 ? 6.078 -14.086 5.438 1 96.38 165 ILE A O 1
ATOM 1356 N N . ALA A 1 166 ? 7.973 -14.297 6.695 1 95.25 166 ALA A N 1
ATOM 1357 C CA . ALA A 1 166 ? 8.758 -14.82 5.582 1 95.25 166 ALA A CA 1
ATOM 1358 C C . ALA A 1 166 ? 8.141 -16.094 5.02 1 95.25 166 ALA A C 1
ATOM 1360 O O . ALA A 1 166 ? 8.047 -16.266 3.803 1 95.25 166 ALA A O 1
ATOM 1361 N N . ASP A 1 167 ? 7.68 -16.969 5.895 1 94.75 167 ASP A N 1
ATOM 1362 C CA . ASP A 1 167 ? 7.066 -18.219 5.492 1 94.75 167 ASP A CA 1
ATOM 1363 C C . ASP A 1 167 ? 5.766 -17.984 4.73 1 94.75 167 ASP A C 1
ATOM 1365 O O . ASP A 1 167 ? 5.465 -18.688 3.766 1 94.75 167 ASP A O 1
ATOM 1369 N N . ARG A 1 168 ? 4.996 -17.047 5.176 1 95.44 168 ARG A N 1
ATOM 1370 C CA . ARG A 1 168 ? 3.748 -16.703 4.504 1 95.44 168 ARG A CA 1
ATOM 1371 C C . ARG A 1 168 ? 4.008 -16.172 3.098 1 95.44 168 ARG A C 1
ATOM 1373 O O . ARG A 1 168 ? 3.357 -16.594 2.139 1 95.44 168 ARG A O 1
ATOM 1380 N N . VAL A 1 169 ? 4.977 -15.297 2.971 1 96.81 169 VAL A N 1
ATOM 1381 C CA . VAL A 1 169 ? 5.32 -14.75 1.661 1 96.81 169 VAL A CA 1
ATOM 1382 C C . VAL A 1 169 ? 5.801 -15.875 0.745 1 96.81 169 VAL A C 1
ATOM 1384 O O . VAL A 1 169 ? 5.41 -15.938 -0.422 1 96.81 169 VAL A O 1
ATOM 1387 N N . GLU A 1 170 ? 6.613 -16.688 1.303 1 94.75 170 GLU A N 1
ATOM 1388 C CA . GLU A 1 170 ? 7.121 -17.828 0.533 1 94.75 170 GLU A CA 1
ATOM 1389 C C . GLU A 1 170 ? 5.984 -18.734 0.07 1 94.75 170 GLU A C 1
ATOM 1391 O O . GLU A 1 170 ? 5.969 -19.172 -1.078 1 94.75 170 GLU A O 1
ATOM 1396 N N . ARG A 1 171 ? 5.051 -19 0.913 1 93.38 171 ARG A N 1
ATOM 1397 C CA . ARG A 1 171 ? 3.912 -19.844 0.575 1 93.38 171 ARG A CA 1
ATOM 1398 C C . ARG A 1 171 ? 3.096 -19.25 -0.563 1 93.38 171 ARG A C 1
ATOM 1400 O O . ARG A 1 171 ? 2.584 -19.969 -1.419 1 93.38 171 ARG A O 1
ATOM 1407 N N . MET A 1 172 ? 2.953 -17.984 -0.593 1 95.62 172 MET A N 1
ATOM 1408 C CA . MET A 1 172 ? 2.168 -17.297 -1.616 1 95.62 172 MET A CA 1
ATOM 1409 C C . MET A 1 172 ? 2.896 -17.297 -2.955 1 95.62 172 MET A C 1
ATOM 1411 O O . MET A 1 172 ? 2.273 -17.453 -4.008 1 95.62 172 MET A O 1
ATOM 1415 N N . LEU A 1 173 ? 4.191 -17.203 -2.893 1 95 173 LEU A N 1
ATOM 1416 C CA . LEU A 1 173 ? 4.926 -16.922 -4.121 1 95 173 LEU A CA 1
ATOM 1417 C C . LEU A 1 173 ? 5.531 -18.203 -4.684 1 95 173 LEU A C 1
ATOM 1419 O O . LEU A 1 173 ? 5.906 -18.266 -5.859 1 95 173 LEU A O 1
ATOM 1423 N N . ASN A 1 174 ? 5.645 -19.188 -3.793 1 89.81 174 ASN A N 1
ATOM 1424 C CA . ASN A 1 174 ? 6.273 -20.438 -4.238 1 89.81 174 ASN A CA 1
ATOM 1425 C C . ASN A 1 174 ? 5.527 -21.047 -5.418 1 89.81 174 ASN A C 1
ATOM 1427 O O . ASN A 1 174 ? 4.402 -21.516 -5.27 1 89.81 174 ASN A O 1
ATOM 1431 N N . GLY A 1 175 ? 6.168 -21.031 -6.562 1 89.62 175 GLY A N 1
ATOM 1432 C CA . GLY A 1 175 ? 5.59 -21.625 -7.762 1 89.62 175 GLY A CA 1
ATOM 1433 C C . GLY A 1 175 ? 4.656 -20.688 -8.5 1 89.62 175 GLY A C 1
ATOM 1434 O O . GLY A 1 175 ? 4.266 -20.953 -9.633 1 89.62 175 GLY A O 1
ATOM 1435 N N . THR A 1 176 ? 4.258 -19.672 -7.852 1 92.5 176 THR A N 1
ATOM 1436 C CA . THR A 1 176 ? 3.289 -18.734 -8.414 1 92.5 176 THR A CA 1
ATOM 1437 C C . THR A 1 176 ? 3.904 -17.953 -9.562 1 92.5 176 THR A C 1
ATOM 1439 O O . THR A 1 176 ? 3.357 -17.938 -10.672 1 92.5 176 THR A O 1
ATOM 1442 N N . ILE A 1 177 ? 5.09 -17.359 -9.344 1 93.5 177 ILE A N 1
ATOM 1443 C CA . ILE A 1 177 ? 5.742 -16.547 -10.359 1 93.5 177 ILE A CA 1
ATOM 1444 C C . ILE A 1 177 ? 6.141 -17.422 -11.547 1 93.5 177 ILE A C 1
ATOM 1446 O O . ILE A 1 177 ? 5.965 -17.016 -12.703 1 93.5 177 ILE A O 1
ATOM 1450 N N . LEU A 1 178 ? 6.613 -18.562 -11.211 1 90.5 178 LEU A N 1
ATOM 1451 C CA . LEU A 1 178 ? 6.98 -19.5 -12.266 1 90.5 178 LEU A CA 1
ATOM 1452 C C . LEU A 1 178 ? 5.773 -19.812 -13.141 1 90.5 178 LEU A C 1
ATOM 1454 O O . LEU A 1 178 ? 5.879 -19.828 -14.375 1 90.5 178 LEU A O 1
ATOM 1458 N N . ARG A 1 179 ? 4.699 -20.109 -12.539 1 90.94 179 ARG A N 1
ATOM 1459 C CA . ARG A 1 179 ? 3.48 -20.422 -13.281 1 90.94 179 ARG A CA 1
ATOM 1460 C C . ARG A 1 179 ? 3.088 -19.281 -14.203 1 90.94 179 ARG A C 1
ATOM 1462 O O . ARG A 1 179 ? 2.738 -19.5 -15.367 1 90.94 179 ARG A O 1
ATOM 1469 N N . ILE A 1 180 ? 3.092 -18.062 -13.711 1 92.69 180 ILE A N 1
ATOM 1470 C CA . ILE A 1 180 ? 2.727 -16.891 -14.492 1 92.69 180 ILE A CA 1
ATOM 1471 C C . ILE A 1 180 ? 3.658 -16.766 -15.695 1 92.69 180 ILE A C 1
ATOM 1473 O O . ILE A 1 180 ? 3.207 -16.5 -16.812 1 92.69 180 ILE A O 1
ATOM 1477 N N . MET A 1 181 ? 4.949 -17.031 -15.477 1 93.69 181 MET A N 1
ATOM 1478 C CA . MET A 1 181 ? 5.914 -16.953 -16.562 1 93.69 181 MET A CA 1
ATOM 1479 C C . MET A 1 181 ? 5.68 -18.062 -17.578 1 93.69 181 MET A C 1
ATOM 1481 O O . MET A 1 181 ? 5.781 -17.828 -18.797 1 93.69 181 MET A O 1
ATOM 1485 N N . GLU A 1 182 ? 5.32 -19.219 -17.125 1 90.88 182 GLU A N 1
ATOM 1486 C CA . GLU A 1 182 ? 5.082 -20.375 -18 1 90.88 182 GLU A CA 1
ATOM 1487 C C . GLU A 1 182 ? 3.865 -20.141 -18.891 1 90.88 182 GLU A C 1
ATOM 1489 O O . GLU A 1 182 ? 3.908 -20.422 -20.094 1 90.88 182 GLU A O 1
ATOM 1494 N N . VAL A 1 183 ? 2.857 -19.625 -18.359 1 90.38 183 VAL A N 1
ATOM 1495 C CA . VAL A 1 183 ? 1.604 -19.438 -19.078 1 90.38 183 VAL A CA 1
ATOM 1496 C C . VAL A 1 183 ? 1.76 -18.297 -20.094 1 90.38 183 VAL A C 1
ATOM 1498 O O . VAL A 1 183 ? 1.104 -18.297 -21.141 1 90.38 183 VAL A O 1
ATOM 1501 N N . ASN A 1 184 ? 2.656 -17.422 -19.797 1 88.94 184 ASN A N 1
ATOM 1502 C CA . ASN A 1 184 ? 2.797 -16.25 -20.672 1 88.94 184 ASN A CA 1
ATOM 1503 C C . ASN A 1 184 ? 4.035 -16.359 -21.547 1 88.94 184 ASN A C 1
ATOM 1505 O O . ASN A 1 184 ? 4.461 -15.375 -22.156 1 88.94 184 ASN A O 1
ATOM 1509 N N . SER A 1 185 ? 4.641 -17.547 -21.438 1 85.75 185 SER A N 1
ATOM 1510 C CA . SER A 1 185 ? 5.793 -17.781 -22.297 1 85.75 185 SER A CA 1
ATOM 1511 C C . SER A 1 185 ? 5.363 -18.219 -23.703 1 85.75 185 SER A C 1
ATOM 1513 O O . SER A 1 185 ? 4.34 -18.875 -23.859 1 85.75 185 SER A O 1
ATOM 1515 N N . GLU A 1 186 ? 5.902 -17.625 -24.797 1 71.38 186 GLU A N 1
ATOM 1516 C CA . GLU A 1 186 ? 5.73 -18.062 -26.172 1 71.38 186 GLU A CA 1
ATOM 1517 C C . GLU A 1 186 ? 6.57 -19.297 -26.484 1 71.38 186 GLU A C 1
ATOM 1519 O O . GLU A 1 186 ? 7.629 -19.5 -25.875 1 71.38 186 GLU A O 1
ATOM 1524 N N . MET B 1 1 ? -35.656 -1.543 8.805 1 35.75 1 MET B N 1
ATOM 1525 C CA . MET B 1 1 ? -35.969 -0.197 8.328 1 35.75 1 MET B CA 1
ATOM 1526 C C . MET B 1 1 ? -34.688 0.539 7.918 1 35.75 1 MET B C 1
ATOM 1528 O O . MET B 1 1 ? -33.75 0.667 8.711 1 35.75 1 MET B O 1
ATOM 1532 N N . THR B 1 2 ? -34.219 0.536 6.766 1 42.16 2 THR B N 1
ATOM 1533 C CA . THR B 1 2 ? -33 1.146 6.258 1 42.16 2 THR B CA 1
ATOM 1534 C C . THR B 1 2 ? -32.844 2.584 6.75 1 42.16 2 THR B C 1
ATOM 1536 O O . THR B 1 2 ? -33.719 3.42 6.48 1 42.16 2 THR B O 1
ATOM 1539 N N . LYS B 1 3 ? -32.531 2.727 8.016 1 49.56 3 LYS B N 1
ATOM 1540 C CA . LYS B 1 3 ? -32.469 4.039 8.656 1 49.56 3 LYS B CA 1
ATOM 1541 C C . LYS B 1 3 ? -32.094 5.121 7.652 1 49.56 3 LYS B C 1
ATOM 1543 O O . LYS B 1 3 ? -31.203 4.918 6.816 1 49.56 3 LYS B O 1
ATOM 1548 N N . SER B 1 4 ? -32.938 6.039 7.445 1 66.75 4 SER B N 1
ATOM 1549 C CA . SER B 1 4 ? -32.781 7.184 6.551 1 66.75 4 SER B CA 1
ATOM 1550 C C . SER B 1 4 ? -31.438 7.867 6.734 1 66.75 4 SER B C 1
ATOM 1552 O O . SER B 1 4 ? -31.047 8.18 7.859 1 66.75 4 SER B O 1
ATOM 1554 N N . ARG B 1 5 ? -30.469 7.566 5.812 1 86.62 5 ARG B N 1
ATOM 1555 C CA . ARG B 1 5 ? -29.141 8.148 5.852 1 86.62 5 ARG B CA 1
ATOM 1556 C C . ARG B 1 5 ? -29.125 9.523 5.188 1 86.62 5 ARG B C 1
ATOM 1558 O O . ARG B 1 5 ? -28.203 9.836 4.418 1 86.62 5 ARG B O 1
ATOM 1565 N N . VAL B 1 6 ? -30.219 10.258 5.59 1 91.38 6 VAL B N 1
ATOM 1566 C CA . VAL B 1 6 ? -30.391 11.547 4.926 1 91.38 6 VAL B CA 1
ATOM 1567 C C . VAL B 1 6 ? -29.266 12.492 5.352 1 91.38 6 VAL B C 1
ATOM 1569 O O . VAL B 1 6 ? -28.609 13.102 4.508 1 91.38 6 VAL B O 1
ATOM 1572 N N . THR B 1 7 ? -29.078 12.586 6.625 1 94.38 7 THR B N 1
ATOM 1573 C CA . THR B 1 7 ? -28.062 13.492 7.145 1 94.38 7 THR B CA 1
ATOM 1574 C C . THR B 1 7 ? -26.672 13.078 6.68 1 94.38 7 THR B C 1
ATOM 1576 O O . THR B 1 7 ? -25.875 13.906 6.234 1 94.38 7 THR B O 1
ATOM 1579 N N . GLU B 1 8 ? -26.359 11.758 6.707 1 95.88 8 GLU B N 1
ATOM 1580 C CA . GLU B 1 8 ? -25.062 11.242 6.27 1 95.88 8 GLU B CA 1
ATOM 1581 C C . GLU B 1 8 ? -24.828 11.547 4.793 1 95.88 8 GLU B C 1
ATOM 1583 O O . GLU B 1 8 ? -23.734 11.977 4.414 1 95.88 8 GLU B O 1
ATOM 1588 N N . ASN B 1 9 ? -25.891 11.367 4.051 1 95.62 9 ASN B N 1
ATOM 1589 C CA . ASN B 1 9 ? -25.766 11.609 2.615 1 95.62 9 ASN B CA 1
ATOM 1590 C C . ASN B 1 9 ? -25.562 13.094 2.314 1 95.62 9 ASN B C 1
ATOM 1592 O O . ASN B 1 9 ? -24.797 13.445 1.405 1 95.62 9 ASN B O 1
ATOM 1596 N N . ALA B 1 10 ? -26.234 13.891 3.049 1 96.56 10 ALA B N 1
ATOM 1597 C CA . ALA B 1 10 ? -26.094 15.328 2.857 1 96.56 10 ALA B CA 1
ATOM 1598 C C . ALA B 1 10 ? -24.688 15.789 3.232 1 96.56 10 ALA B C 1
ATOM 1600 O O . ALA B 1 10 ? -24.062 16.578 2.512 1 96.56 10 ALA B O 1
ATOM 1601 N N . LEU B 1 11 ? -24.219 15.328 4.328 1 97.81 11 LEU B N 1
ATOM 1602 C CA . LEU B 1 11 ? -22.859 15.641 4.758 1 97.81 11 LEU B CA 1
ATOM 1603 C C . LEU B 1 11 ? -21.844 15.117 3.762 1 97.81 11 LEU B C 1
ATOM 1605 O O . LEU B 1 11 ? -20.859 15.797 3.455 1 97.81 11 LEU B O 1
ATOM 1609 N N . ALA B 1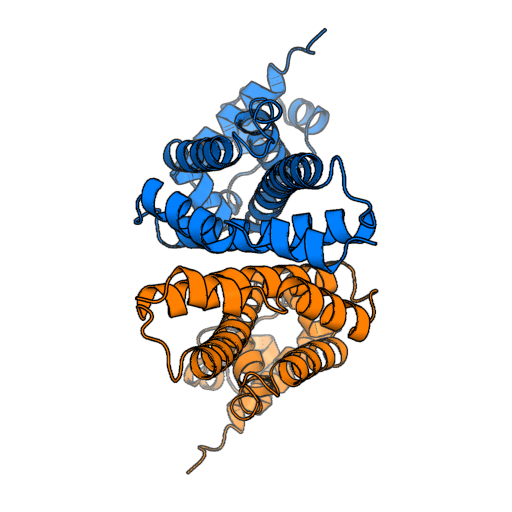 12 ? -22.109 13.938 3.266 1 96.88 12 ALA B N 1
ATOM 1610 C CA . ALA B 1 12 ? -21.219 13.336 2.264 1 96.88 12 ALA B CA 1
ATOM 1611 C C . ALA B 1 12 ? -21.156 14.203 1.007 1 96.88 12 ALA B C 1
ATOM 1613 O O . ALA B 1 12 ? -20.078 14.453 0.478 1 96.88 12 ALA B O 1
ATOM 1614 N N . ALA B 1 13 ? -22.297 14.641 0.583 1 96.88 13 ALA B N 1
ATOM 1615 C CA . ALA B 1 13 ? -22.359 15.492 -0.604 1 96.88 13 ALA B CA 1
ATOM 1616 C C . ALA B 1 13 ? -21.609 16.797 -0.385 1 96.88 13 ALA B C 1
ATOM 1618 O O . ALA B 1 13 ? -20.922 17.281 -1.286 1 96.88 13 ALA B O 1
ATOM 1619 N N . SER B 1 14 ? -21.734 17.312 0.734 1 98.06 14 SER B N 1
ATOM 1620 C CA . SER B 1 14 ? -21.047 18.547 1.091 1 98.06 14 SER B CA 1
ATOM 1621 C C . SER B 1 14 ? -19.531 18.359 1.072 1 98.06 14 SER B C 1
ATOM 1623 O O . SER B 1 14 ? -18.812 19.172 0.493 1 98.06 14 SER B O 1
ATOM 1625 N N . LEU B 1 15 ? -19.062 17.328 1.71 1 97.94 15 LEU B N 1
ATOM 1626 C CA . LEU B 1 15 ? -17.625 17.078 1.735 1 97.94 15 LEU B CA 1
ATOM 1627 C C . LEU B 1 15 ? -17.094 16.875 0.324 1 97.94 15 LEU B C 1
ATOM 1629 O O . LEU B 1 15 ? -16.047 17.422 -0.031 1 97.94 15 LEU B O 1
ATOM 1633 N N . LYS B 1 16 ? -17.797 16.094 -0.421 1 97.06 16 LYS B N 1
ATOM 1634 C CA . LYS B 1 16 ? -17.359 15.828 -1.786 1 97.06 16 LYS B CA 1
ATOM 1635 C C . LYS B 1 16 ? -17.297 17.109 -2.602 1 97.06 16 LYS B C 1
ATOM 1637 O O . LYS B 1 16 ? -16.359 17.312 -3.385 1 97.06 16 LYS B O 1
ATOM 1642 N N . MET B 1 17 ? -18.266 17.938 -2.434 1 97.5 17 MET B N 1
ATOM 1643 C CA . MET B 1 17 ? -18.266 19.234 -3.121 1 97.5 17 MET B CA 1
ATOM 1644 C C . MET B 1 17 ? -17.047 20.062 -2.738 1 97.5 17 MET B C 1
ATOM 1646 O O . MET B 1 17 ? -16.375 20.625 -3.604 1 97.5 17 MET B O 1
ATOM 1650 N N . LEU B 1 18 ? -16.75 20.109 -1.501 1 98.12 18 LEU B N 1
ATOM 1651 C CA . LEU B 1 18 ? -15.609 20.875 -1.006 1 98.12 18 LEU B CA 1
ATOM 1652 C C . LEU B 1 18 ? -14.297 20.297 -1.506 1 98.12 18 LEU B C 1
ATOM 1654 O O . LEU B 1 18 ? -13.367 21.031 -1.841 1 98.12 18 LEU B O 1
ATOM 1658 N N . MET B 1 19 ? -14.281 18.969 -1.595 1 97.25 19 MET B N 1
ATOM 1659 C CA . MET B 1 19 ? -13.055 18.297 -2.002 1 97.25 19 MET B CA 1
ATOM 1660 C C . MET B 1 19 ? -12.75 18.562 -3.473 1 97.25 19 MET B C 1
ATOM 1662 O O . MET B 1 19 ? -11.617 18.359 -3.926 1 97.25 19 MET B O 1
ATOM 1666 N N . LYS B 1 20 ? -13.688 18.938 -4.207 1 96.56 20 LYS B N 1
ATOM 1667 C CA . LYS B 1 20 ? -13.469 19.312 -5.602 1 96.56 20 LYS B CA 1
ATOM 1668 C C . LYS B 1 20 ? -12.789 20.688 -5.707 1 96.56 20 LYS B C 1
ATOM 1670 O O . LYS B 1 20 ? -12.227 21.016 -6.75 1 96.56 20 LYS B O 1
ATOM 1675 N N . GLN B 1 21 ? -12.766 21.406 -4.586 1 96.19 21 GLN B N 1
ATOM 1676 C CA . GLN B 1 21 ? -12.281 22.781 -4.621 1 96.19 21 GLN B CA 1
ATOM 1677 C C . GLN B 1 21 ? -10.984 22.938 -3.836 1 96.19 21 GLN B C 1
ATOM 1679 O O . GLN B 1 21 ? -10.18 2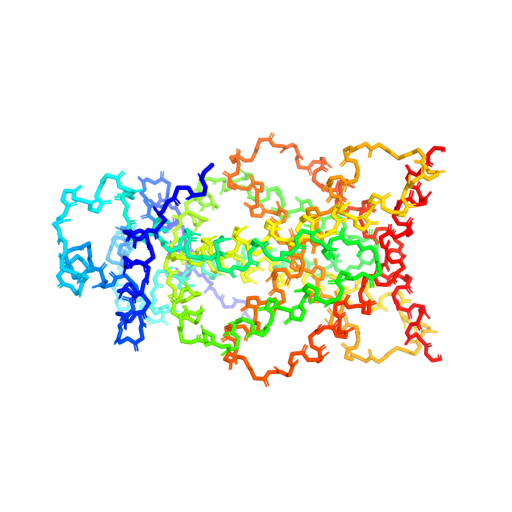3.828 -4.121 1 96.19 21 GLN B O 1
ATOM 1684 N N . LYS B 1 22 ? -10.805 22.109 -2.832 1 96.25 22 LYS B N 1
ATOM 1685 C CA . LYS B 1 22 ? -9.602 22.219 -2.016 1 96.25 22 LYS B CA 1
ATOM 1686 C C . LYS B 1 22 ? -9.195 20.875 -1.427 1 96.25 22 LYS B C 1
ATOM 1688 O O . LYS B 1 22 ? -10.023 19.984 -1.286 1 96.25 22 LYS B O 1
ATOM 1693 N N . PRO B 1 23 ? -7.934 20.766 -0.996 1 95.81 23 PRO B N 1
ATOM 1694 C CA . PRO B 1 23 ? -7.477 19.531 -0.356 1 95.81 23 PRO B CA 1
ATOM 1695 C C . PRO B 1 23 ? -8.211 19.234 0.947 1 95.81 23 PRO B C 1
ATOM 1697 O O . PRO B 1 23 ? -8.547 20.156 1.696 1 95.81 23 PRO B O 1
ATOM 1700 N N . ILE B 1 24 ? -8.367 17.953 1.177 1 96.06 24 ILE B N 1
ATOM 1701 C CA . ILE B 1 24 ? -9.188 17.531 2.305 1 96.06 24 ILE B CA 1
ATOM 1702 C C . ILE B 1 24 ? -8.578 18.047 3.609 1 96.06 24 ILE B C 1
ATOM 1704 O O . ILE B 1 24 ? -9.297 18.344 4.562 1 96.06 24 ILE B O 1
ATOM 1708 N N . ASN B 1 25 ? -7.242 18.203 3.645 1 91.5 25 ASN B N 1
ATOM 1709 C CA . ASN B 1 25 ? -6.594 18.641 4.879 1 91.5 25 ASN B CA 1
ATOM 1710 C C . ASN B 1 25 ? -6.883 20.109 5.184 1 91.5 25 ASN B C 1
ATOM 1712 O O . ASN B 1 25 ? -6.574 20.578 6.277 1 91.5 25 ASN B O 1
ATOM 1716 N N . LYS B 1 26 ? -7.512 20.781 4.352 1 95.44 26 LYS B N 1
ATOM 1717 C CA . LYS B 1 26 ? -7.887 22.188 4.531 1 95.44 26 LYS B CA 1
ATOM 1718 C C . LYS B 1 26 ? -9.383 22.328 4.789 1 95.44 26 LYS B C 1
ATOM 1720 O O . LYS B 1 26 ? -9.898 23.438 4.902 1 95.44 26 LYS B O 1
ATOM 1725 N N . ILE B 1 27 ? -10.062 21.281 4.777 1 97.56 27 ILE B N 1
ATOM 1726 C CA . ILE B 1 27 ? -11.5 21.281 4.992 1 97.56 27 ILE B CA 1
ATOM 1727 C C . ILE B 1 27 ? -11.805 21.031 6.469 1 97.56 27 ILE B C 1
ATOM 1729 O O . ILE B 1 27 ? -11.328 20.047 7.039 1 97.56 27 ILE B O 1
ATOM 1733 N N . SER B 1 28 ? -12.555 21.891 7.062 1 96.94 28 SER B N 1
ATOM 1734 C CA . SER B 1 28 ? -12.953 21.734 8.453 1 96.94 28 SER B CA 1
ATOM 1735 C C . SER B 1 28 ? -14.391 21.219 8.57 1 96.94 28 SER B C 1
ATOM 1737 O O . SER B 1 28 ? -15.148 21.297 7.602 1 96.94 28 SER B O 1
ATOM 1739 N N . VAL B 1 29 ? -14.695 20.797 9.75 1 97.94 29 VAL B N 1
ATOM 1740 C CA . VAL B 1 29 ? -16.062 20.375 10.031 1 97.94 29 VAL B CA 1
ATOM 1741 C C . VAL B 1 29 ? -17.016 21.547 9.82 1 97.94 29 VAL B C 1
ATOM 1743 O O . VAL B 1 29 ? -18.109 21.375 9.266 1 97.94 29 VAL B O 1
ATOM 1746 N N . LYS B 1 30 ? -16.594 22.703 10.188 1 98 30 LYS B N 1
ATOM 1747 C CA . LYS B 1 30 ? -17.422 23.891 10.039 1 98 30 LYS B CA 1
ATOM 1748 C C . LYS B 1 30 ? -17.75 24.141 8.57 1 98 30 LYS B C 1
ATOM 1750 O O . LYS B 1 30 ? -18.891 24.484 8.234 1 98 30 LYS B O 1
ATOM 1755 N N . MET B 1 31 ? -16.828 24.062 7.703 1 98.19 31 MET B N 1
ATOM 1756 C CA . MET B 1 31 ? -17.062 24.266 6.273 1 98.19 31 MET B CA 1
ATOM 1757 C C . MET B 1 31 ? -18.094 23.281 5.738 1 98.19 31 MET B C 1
ATOM 1759 O O . MET B 1 31 ? -18.984 23.656 4.969 1 98.19 31 MET B O 1
ATOM 1763 N N . VAL B 1 32 ? -17.984 22.031 6.168 1 98.38 32 VAL B N 1
ATOM 1764 C CA . VAL B 1 32 ? -18.906 20.984 5.719 1 98.38 32 VAL B CA 1
ATOM 1765 C C . VAL B 1 32 ? -20.312 21.281 6.211 1 98.38 32 VAL B C 1
ATOM 1767 O O . VAL B 1 32 ? -21.281 21.188 5.441 1 98.38 32 VAL B O 1
ATOM 1770 N N . THR B 1 33 ? -20.359 21.609 7.5 1 98 33 THR B N 1
ATOM 1771 C CA . THR B 1 33 ? -21.672 21.844 8.086 1 98 33 THR B CA 1
ATOM 1772 C C . THR B 1 33 ? -22.297 23.125 7.516 1 98 33 THR B C 1
ATOM 1774 O O . THR B 1 33 ? -23.5 23.188 7.301 1 98 33 THR B O 1
ATOM 1777 N N . ASP B 1 34 ? -21.516 24.172 7.238 1 97.81 34 ASP B N 1
ATOM 1778 C CA . ASP B 1 34 ? -22.016 25.406 6.625 1 97.81 34 ASP B CA 1
ATOM 1779 C C . ASP B 1 34 ? -22.594 25.141 5.238 1 97.81 34 ASP B C 1
ATOM 1781 O O . ASP B 1 34 ? -23.672 25.641 4.902 1 97.81 34 ASP B O 1
ATOM 1785 N N . THR B 1 35 ? -21.922 24.344 4.5 1 96 35 THR B N 1
ATOM 1786 C CA . THR B 1 35 ? -22.344 24 3.148 1 96 35 THR B CA 1
ATOM 1787 C C . THR B 1 35 ? -23.594 23.125 3.186 1 96 35 THR B C 1
ATOM 1789 O O . THR B 1 35 ? -24.484 23.281 2.338 1 96 35 THR B O 1
ATOM 1792 N N . CYS B 1 36 ? -23.656 22.281 4.102 1 95.12 36 CYS B N 1
ATOM 1793 C CA . CYS B 1 36 ? -24.75 21.328 4.25 1 95.12 36 CYS B CA 1
ATOM 1794 C C . CYS B 1 36 ? -25.969 22 4.844 1 95.12 36 CYS B C 1
ATOM 1796 O O . CYS B 1 36 ? -27.109 21.594 4.578 1 95.12 36 CYS B O 1
ATOM 1798 N N . GLY B 1 37 ? -25.828 22.953 5.809 1 95.75 37 GLY B N 1
ATOM 1799 C CA . GLY B 1 37 ? -26.906 23.641 6.477 1 95.75 37 GLY B CA 1
ATOM 1800 C C . GLY B 1 37 ? -27.328 22.984 7.781 1 95.75 37 GLY B C 1
ATOM 1801 O O . GLY B 1 37 ? -28.516 22.953 8.117 1 95.75 37 GLY B O 1
ATOM 1802 N N . VAL B 1 38 ? -26.312 22.391 8.406 1 96.88 38 VAL B N 1
ATOM 1803 C CA . VAL B 1 38 ? -26.578 21.781 9.711 1 96.88 38 VAL B CA 1
ATOM 1804 C C . VAL B 1 38 ? -25.578 22.312 10.734 1 96.88 38 VAL B C 1
ATOM 1806 O O . VAL B 1 38 ? -24.625 23.031 10.383 1 96.88 38 VAL B O 1
ATOM 1809 N N . THR B 1 39 ? -25.75 21.984 11.961 1 95.94 39 THR B N 1
ATOM 1810 C CA . THR B 1 39 ? -24.875 22.438 13.023 1 95.94 39 THR B CA 1
ATOM 1811 C C . THR B 1 39 ? -23.703 21.484 13.203 1 95.94 39 THR B C 1
ATOM 1813 O O . THR B 1 39 ? -23.781 20.328 12.789 1 95.94 39 THR B O 1
ATOM 1816 N N . ARG B 1 40 ? -22.656 21.969 13.875 1 96.75 40 ARG B N 1
ATOM 1817 C CA . ARG B 1 40 ? -21.531 21.109 14.234 1 96.75 40 ARG B CA 1
ATOM 1818 C C . ARG B 1 40 ? -21.984 19.969 15.156 1 96.75 40 ARG B C 1
ATOM 1820 O O . ARG B 1 40 ? -21.453 18.859 15.086 1 96.75 40 ARG B O 1
ATOM 1827 N N . HIS B 1 41 ? -22.953 20.266 16.016 1 96.69 41 HIS B N 1
ATOM 1828 C CA . HIS B 1 41 ? -23.484 19.266 16.922 1 96.69 41 HIS B CA 1
ATOM 1829 C C . HIS B 1 41 ? -24.109 18.094 16.156 1 96.69 41 HIS B C 1
ATOM 1831 O O . HIS B 1 41 ? -23.859 16.938 16.484 1 96.69 41 HIS B O 1
ATOM 1837 N N . THR B 1 42 ? -24.812 18.469 15.125 1 96.69 42 THR B N 1
ATOM 1838 C CA . THR B 1 42 ? -25.406 17.453 14.266 1 96.69 42 THR B CA 1
ATOM 1839 C C . THR B 1 42 ? -24.312 16.609 13.609 1 96.69 42 THR B C 1
ATOM 1841 O O . THR B 1 42 ? -24.438 15.375 13.547 1 96.69 42 THR B O 1
ATOM 1844 N N . PHE B 1 43 ? -23.234 17.234 13.109 1 98.25 43 PHE B N 1
ATOM 1845 C CA . PHE B 1 43 ? -22.125 16.5 12.508 1 98.25 43 PHE B CA 1
ATOM 1846 C C . PHE B 1 43 ? -21.562 15.484 13.484 1 98.25 43 PHE B C 1
ATOM 1848 O O . PHE B 1 43 ? -21.391 14.312 13.141 1 98.25 43 PHE B O 1
ATOM 1855 N N . TYR B 1 44 ? -21.391 15.875 14.734 1 97 44 TYR B N 1
ATOM 1856 C CA . TYR B 1 44 ? -20.688 15.062 15.719 1 97 44 TYR B CA 1
ATOM 1857 C C . TYR B 1 44 ? -21.578 13.953 16.25 1 97 44 TYR B C 1
ATOM 1859 O O . TYR B 1 44 ? -21.094 13.008 16.891 1 97 44 TYR B O 1
ATOM 1867 N N . ASN B 1 45 ? -22.844 14.078 16 1 97.19 45 ASN B N 1
ATOM 1868 C CA . ASN B 1 45 ? -23.75 12.969 16.281 1 97.19 45 ASN B CA 1
ATOM 1869 C C . ASN B 1 45 ? -23.531 11.805 15.328 1 97.19 45 ASN B C 1
ATOM 1871 O O . ASN B 1 45 ? -23.891 10.664 15.633 1 97.19 45 ASN B O 1
ATOM 1875 N N . HIS B 1 46 ? -22.922 12.117 14.234 1 97 46 HIS B N 1
ATOM 1876 C CA . HIS B 1 46 ? -22.781 11.094 13.195 1 97 46 HIS B CA 1
ATOM 1877 C C . HIS B 1 46 ? -21.328 10.703 13 1 97 46 HIS B C 1
ATOM 1879 O O . HIS B 1 46 ? -21.016 9.523 12.789 1 97 46 HIS B O 1
ATOM 1885 N N . PHE B 1 47 ? -20.438 11.727 13.023 1 97.56 47 PHE B N 1
ATOM 1886 C CA . PHE B 1 47 ? -19.031 11.484 12.734 1 97.56 47 PHE B CA 1
ATOM 1887 C C . PHE B 1 47 ? -18.141 12.219 13.719 1 97.56 47 PHE B C 1
ATOM 1889 O O . PHE B 1 47 ? -18.484 13.305 14.188 1 97.56 47 PHE B O 1
ATOM 1896 N N . HIS B 1 48 ? -16.906 11.641 13.906 1 96.69 48 HIS B N 1
ATOM 1897 C CA . HIS B 1 48 ? -15.953 12.266 14.812 1 96.69 48 HIS B CA 1
ATOM 1898 C C . HIS B 1 48 ? -15.141 13.344 14.102 1 96.69 48 HIS B C 1
ATOM 1900 O O . HIS B 1 48 ? -14.672 14.297 14.734 1 96.69 48 HIS B O 1
ATOM 1906 N N . ASP B 1 49 ? -14.859 13.148 12.805 1 95.88 49 ASP B N 1
ATOM 1907 C CA . ASP B 1 49 ? -14.102 14.094 11.992 1 95.88 49 AS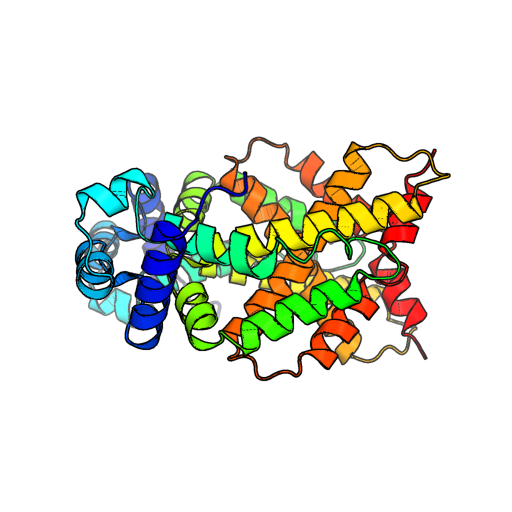P B CA 1
ATOM 1908 C C . ASP B 1 49 ? -14.398 13.891 10.508 1 95.88 49 ASP B C 1
ATOM 1910 O O . ASP B 1 49 ? -15.211 13.047 10.141 1 95.88 49 ASP B O 1
ATOM 1914 N N . ILE B 1 50 ? -13.805 14.641 9.703 1 96.12 50 ILE B N 1
ATOM 1915 C CA . ILE B 1 50 ? -14.086 14.617 8.266 1 96.12 50 ILE B CA 1
ATOM 1916 C C . ILE B 1 50 ? -13.555 13.32 7.656 1 96.12 50 ILE B C 1
ATOM 1918 O O . ILE B 1 50 ? -14.078 12.844 6.645 1 96.12 50 ILE B O 1
ATOM 1922 N N . TYR B 1 51 ? -12.578 12.719 8.297 1 93.38 51 TYR B N 1
ATOM 1923 C CA . TYR B 1 51 ? -11.992 11.492 7.758 1 93.38 51 TYR B CA 1
ATOM 1924 C C . TYR B 1 51 ? -12.914 10.305 8 1 93.38 51 TYR B C 1
ATOM 1926 O O . TYR B 1 51 ? -13 9.398 7.164 1 93.38 51 TYR B O 1
ATOM 1934 N N . GLU B 1 52 ? -13.484 10.352 9.125 1 95.06 52 GLU B N 1
ATOM 1935 C CA . GLU B 1 52 ? -14.5 9.328 9.336 1 95.06 52 GLU B CA 1
ATOM 1936 C C . GLU B 1 52 ? -15.633 9.438 8.32 1 95.06 52 GLU B C 1
ATOM 1938 O O . GLU B 1 52 ? -16.109 8.43 7.805 1 95.06 52 GLU B O 1
ATOM 1943 N N . LEU B 1 53 ? -16.062 10.68 8.078 1 96.88 53 LEU B N 1
ATOM 1944 C CA . LEU B 1 53 ? -17.062 10.914 7.047 1 96.88 53 LEU B CA 1
ATOM 1945 C C . LEU B 1 53 ? -16.578 10.422 5.688 1 96.88 53 LEU B C 1
ATOM 1947 O O . LEU B 1 53 ? -17.344 9.773 4.957 1 96.88 53 LEU B O 1
ATOM 1951 N N . LEU B 1 54 ? -15.375 10.672 5.336 1 95.81 54 LEU B N 1
ATOM 1952 C CA . LEU B 1 54 ? -14.797 10.211 4.082 1 95.81 54 LEU B CA 1
ATOM 1953 C C . LEU B 1 54 ? -14.82 8.688 3.994 1 95.81 54 LEU B C 1
ATOM 1955 O O . LEU B 1 54 ? -15.188 8.125 2.959 1 95.81 54 LEU B O 1
ATOM 1959 N N . GLY B 1 55 ? -14.414 8.031 5.07 1 92.62 55 GLY B N 1
ATOM 1960 C CA . GLY B 1 55 ? -14.508 6.582 5.113 1 92.62 55 GLY B CA 1
ATOM 1961 C C . GLY B 1 55 ? -15.914 6.07 4.852 1 92.62 55 GLY B C 1
ATOM 1962 O O . GLY B 1 55 ? -16.094 5.102 4.109 1 92.62 55 GLY B O 1
ATOM 1963 N N . TRP B 1 56 ? -16.828 6.695 5.441 1 93.19 56 TRP B N 1
ATOM 1964 C CA . TRP B 1 56 ? -18.234 6.34 5.258 1 93.19 56 TRP B CA 1
ATOM 1965 C C . TRP B 1 56 ? -18.641 6.484 3.797 1 93.19 56 TRP B C 1
ATOM 1967 O O . TRP B 1 56 ? -19.359 5.637 3.266 1 93.19 56 TRP B O 1
ATOM 1977 N N . ILE B 1 57 ? -18.25 7.512 3.156 1 93.19 57 ILE B N 1
ATOM 1978 C CA . ILE B 1 57 ? -18.547 7.758 1.752 1 93.19 57 ILE B CA 1
ATOM 1979 C C . ILE B 1 57 ? -18.078 6.586 0.901 1 93.19 57 ILE B C 1
ATOM 1981 O O . ILE B 1 57 ? -18.844 6.016 0.128 1 93.19 57 ILE B O 1
ATOM 1985 N N . PHE B 1 58 ? -16.875 6.164 1.07 1 88.94 58 PHE B N 1
ATOM 1986 C CA . PHE B 1 58 ? -16.328 5.07 0.277 1 88.94 58 PHE B CA 1
ATOM 1987 C C . PHE B 1 58 ? -17.062 3.768 0.568 1 88.94 58 PHE B C 1
ATOM 1989 O O . PHE B 1 58 ? -17.406 3.021 -0.352 1 88.94 58 PHE B O 1
ATOM 1996 N N . GLU B 1 59 ? -17.281 3.537 1.771 1 87 59 GLU B N 1
ATOM 1997 C CA . GLU B 1 59 ? -17.922 2.291 2.162 1 87 59 GLU B CA 1
ATOM 1998 C C . GLU B 1 59 ? -19.359 2.223 1.627 1 87 59 GLU B C 1
ATOM 2000 O O . GLU B 1 59 ? -19.797 1.174 1.15 1 87 59 GLU B O 1
ATOM 2005 N N . ASN B 1 60 ? -20.031 3.262 1.678 1 88.38 60 ASN B N 1
ATOM 2006 C CA . ASN B 1 60 ? -21.453 3.256 1.353 1 88.38 60 ASN B CA 1
ATOM 2007 C C . ASN B 1 60 ? -21.672 3.404 -0.149 1 88.38 60 ASN B C 1
ATOM 2009 O O . ASN B 1 60 ? -22.641 2.865 -0.688 1 88.38 60 ASN B O 1
ATOM 2013 N N . GLU B 1 61 ? -20.938 4.047 -0.831 1 86.31 61 GLU B N 1
ATOM 2014 C CA . GLU B 1 61 ? -21.156 4.281 -2.252 1 86.31 61 GLU B CA 1
ATOM 2015 C C . GLU B 1 61 ? -20.656 3.113 -3.096 1 86.31 61 GLU B C 1
ATOM 2017 O O . GLU B 1 61 ? -21.172 2.861 -4.188 1 86.31 61 GLU B O 1
ATOM 2022 N N . VAL B 1 62 ? -19.719 2.383 -2.668 1 82.38 62 VAL B N 1
ATOM 2023 C CA . VAL B 1 62 ? -19.094 1.353 -3.498 1 82.38 62 VAL B CA 1
ATOM 2024 C C . VAL B 1 62 ? -19.516 -0.03 -2.994 1 82.38 62 VAL B C 1
ATOM 2026 O O . VAL B 1 62 ? -19.922 -0.885 -3.777 1 82.38 62 VAL B O 1
ATOM 2029 N N . ILE B 1 63 ? -19.453 -0.335 -1.742 1 74.25 63 ILE B N 1
ATOM 2030 C CA . ILE B 1 63 ? -19.531 -1.675 -1.172 1 74.25 63 ILE B CA 1
ATOM 2031 C C . ILE B 1 63 ? -20.953 -2.213 -1.32 1 74.25 63 ILE B C 1
ATOM 2033 O O . ILE B 1 63 ? -21.141 -3.377 -1.677 1 74.25 63 ILE B O 1
ATOM 2037 N N . ASP B 1 64 ? -21.938 -1.442 -1.065 1 71.44 64 ASP B N 1
ATOM 2038 C CA . ASP B 1 64 ? -23.297 -1.969 -0.962 1 71.44 64 ASP B CA 1
ATOM 2039 C C . ASP B 1 64 ? -23.703 -2.676 -2.25 1 71.44 64 ASP B C 1
ATOM 2041 O O . ASP B 1 64 ? -24.531 -3.598 -2.225 1 71.44 64 ASP B O 1
ATOM 2045 N N . GLU B 1 65 ? -23.016 -2.602 -3.203 1 71.5 65 GLU B N 1
ATOM 2046 C CA . GLU B 1 65 ? -23.422 -3.18 -4.48 1 71.5 65 GLU B CA 1
ATOM 2047 C C . GLU B 1 65 ? -22.516 -4.348 -4.867 1 71.5 65 GLU B C 1
ATOM 2049 O O . GLU B 1 65 ? -22.844 -5.102 -5.793 1 71.5 65 GLU B O 1
ATOM 2054 N N . LEU B 1 66 ? -21.562 -4.664 -3.971 1 84.25 66 LEU B N 1
ATOM 2055 C CA . LEU B 1 66 ? -20.516 -5.535 -4.508 1 84.25 66 LEU B CA 1
ATOM 2056 C C . LEU B 1 66 ? -20.688 -6.965 -3.998 1 84.25 66 LEU B C 1
ATOM 2058 O O . LEU B 1 66 ? -20.109 -7.898 -4.562 1 84.25 66 LEU B O 1
ATOM 2062 N N . ASP B 1 67 ? -21.547 -7.227 -3.033 1 80.56 67 ASP B N 1
ATOM 2063 C CA . ASP B 1 67 ? -21.656 -8.531 -2.387 1 80.56 67 ASP B CA 1
ATOM 2064 C C . ASP B 1 67 ? -22.031 -9.617 -3.395 1 80.56 67 ASP B C 1
ATOM 2066 O O . ASP B 1 67 ? -21.516 -10.734 -3.33 1 80.56 67 ASP B O 1
ATOM 2070 N N . GLU B 1 68 ? -22.844 -9.258 -4.293 1 80.88 68 GLU B N 1
ATOM 2071 C CA . GLU B 1 68 ? -23.359 -10.234 -5.246 1 80.88 68 GLU B CA 1
ATOM 2072 C C . GLU B 1 68 ? -22.297 -10.633 -6.262 1 80.88 68 GLU B C 1
ATOM 2074 O O . GLU B 1 68 ? -22.422 -11.664 -6.93 1 80.88 68 GLU B O 1
ATOM 2079 N N . TYR B 1 69 ? -21.234 -9.93 -6.25 1 86.06 69 TYR B N 1
ATOM 2080 C CA . TYR B 1 69 ? -20.25 -10.164 -7.301 1 86.06 69 TYR B CA 1
ATOM 2081 C C . TYR B 1 69 ? -18.969 -10.766 -6.727 1 86.06 69 TYR B C 1
ATOM 2083 O O . TYR B 1 69 ? -18 -10.969 -7.449 1 86.06 69 TYR B O 1
ATOM 2091 N N . CYS B 1 70 ? -19 -11.086 -5.535 1 88.25 70 CYS B N 1
ATOM 2092 C CA . CYS B 1 70 ? -17.812 -11.656 -4.887 1 88.25 70 CYS B CA 1
ATOM 2093 C C . CYS B 1 70 ? -17.75 -13.164 -5.09 1 88.25 70 CYS B C 1
ATOM 2095 O O . CYS B 1 70 ? -17.969 -13.93 -4.148 1 88.25 70 CYS B O 1
ATOM 2097 N N . SER B 1 71 ? -17.516 -13.531 -6.312 1 91.12 71 SER B N 1
ATOM 2098 C CA . SER B 1 71 ? -17.422 -14.93 -6.73 1 91.12 71 SER B CA 1
ATOM 2099 C C . SER B 1 71 ? -16.359 -15.109 -7.82 1 91.12 71 SER B C 1
ATOM 2101 O O . SER B 1 71 ? -15.898 -14.133 -8.406 1 91.12 71 SER B O 1
ATOM 2103 N N . LEU B 1 72 ? -16.062 -16.344 -8.039 1 92.06 72 LEU B N 1
ATOM 2104 C CA . LEU B 1 72 ? -15.062 -16.688 -9.047 1 92.06 72 LEU B CA 1
ATOM 2105 C C . LEU B 1 72 ? -15.508 -16.219 -10.43 1 92.06 72 LEU B C 1
ATOM 2107 O O . LEU B 1 72 ? -14.695 -15.711 -11.211 1 92.06 72 LEU B O 1
ATOM 2111 N N . SER B 1 73 ? -16.766 -16.266 -10.695 1 91.31 73 SER B N 1
ATOM 2112 C CA . SER B 1 73 ? -17.281 -15.969 -12.031 1 91.31 73 SER B CA 1
ATOM 2113 C C . SER B 1 73 ? -17.438 -14.469 -12.25 1 91.31 73 SER B C 1
ATOM 2115 O O . SER B 1 73 ? -17.453 -14 -13.391 1 91.31 73 SER B O 1
ATOM 2117 N N . ASN B 1 74 ? -17.484 -13.68 -11.117 1 92.5 74 ASN B N 1
ATOM 2118 C CA . ASN B 1 74 ? -17.891 -12.289 -11.281 1 92.5 74 ASN B CA 1
ATOM 2119 C C . ASN B 1 74 ? -16.859 -11.328 -10.68 1 92.5 74 ASN B C 1
ATOM 2121 O O . ASN B 1 74 ? -17.047 -10.117 -10.711 1 92.5 74 ASN B O 1
ATOM 2125 N N . TRP B 1 75 ? -15.805 -11.82 -10.219 1 92.62 75 TRP B N 1
ATOM 2126 C CA . TRP B 1 75 ? -14.852 -10.992 -9.492 1 92.62 75 TRP B CA 1
ATOM 2127 C C . TRP B 1 75 ? -14.336 -9.859 -10.367 1 92.62 75 TRP B C 1
ATOM 2129 O O . TRP B 1 75 ? -14.109 -8.75 -9.883 1 92.62 75 TRP B O 1
ATOM 2139 N N . LYS B 1 76 ? -14.102 -10.109 -11.609 1 93.38 76 LYS B N 1
ATOM 2140 C CA . LYS B 1 76 ? -13.578 -9.094 -12.523 1 93.38 76 LYS B CA 1
ATOM 2141 C C . LYS B 1 76 ? -14.547 -7.918 -12.648 1 93.38 76 LYS B C 1
ATOM 2143 O O . LYS B 1 76 ? -14.117 -6.773 -12.812 1 93.38 76 LYS B O 1
ATOM 2148 N N . LYS B 1 77 ? -15.82 -8.203 -12.562 1 92.69 77 LYS B N 1
ATOM 2149 C CA . LYS B 1 77 ? -16.844 -7.152 -12.578 1 92.69 77 LYS B CA 1
ATOM 2150 C C . LYS B 1 77 ? -16.656 -6.195 -11.398 1 92.69 77 LYS B C 1
ATOM 2152 O O . LYS B 1 77 ? -16.844 -4.984 -11.547 1 92.69 77 LYS B O 1
ATOM 2157 N N . VAL B 1 78 ? -16.359 -6.773 -10.289 1 92.94 78 VAL B N 1
ATOM 2158 C CA . VAL B 1 78 ? -16.125 -5.945 -9.109 1 92.94 78 VAL B CA 1
ATOM 2159 C C . VAL B 1 78 ? -14.953 -4.992 -9.367 1 92.94 78 VAL B C 1
ATOM 2161 O O . VAL B 1 78 ? -15.031 -3.805 -9.047 1 92.94 78 VAL B O 1
ATOM 2164 N N . LEU B 1 79 ? -13.914 -5.477 -9.945 1 93.69 79 LEU B N 1
ATOM 2165 C CA . LEU B 1 79 ? -12.766 -4.648 -10.289 1 93.69 79 LEU B CA 1
ATOM 2166 C C . LEU B 1 79 ? -13.172 -3.496 -11.195 1 93.69 79 LEU B C 1
ATOM 2168 O O . LEU B 1 79 ? -12.805 -2.346 -10.953 1 93.69 79 LEU B O 1
ATOM 2172 N N . PHE B 1 80 ? -14.008 -3.797 -12.109 1 93.38 80 PHE B N 1
ATOM 2173 C CA . PHE B 1 80 ? -14.469 -2.779 -13.047 1 93.38 80 PHE B CA 1
ATOM 2174 C C . PHE B 1 80 ? -15.312 -1.73 -12.328 1 93.38 80 PHE B C 1
ATOM 2176 O O . PHE B 1 80 ? -15.219 -0.539 -12.633 1 93.38 80 PHE B O 1
ATOM 2183 N N . ILE B 1 81 ? -16.094 -2.191 -11.492 1 92.44 81 ILE B N 1
ATOM 2184 C CA . ILE B 1 81 ? -16.969 -1.282 -10.75 1 92.44 81 ILE B CA 1
ATOM 2185 C C . ILE B 1 81 ? -16.109 -0.309 -9.938 1 92.44 81 ILE B C 1
ATOM 2187 O O . ILE B 1 81 ? -16.359 0.9 -9.953 1 92.44 81 ILE B O 1
ATOM 2191 N N . VAL B 1 82 ? -15.141 -0.807 -9.297 1 93.81 82 VAL B N 1
ATOM 2192 C CA . VAL B 1 82 ? -14.289 0.032 -8.461 1 93.81 82 VAL B CA 1
ATOM 2193 C C . VAL B 1 82 ? -13.484 0.987 -9.336 1 93.81 82 VAL B C 1
ATOM 2195 O O . VAL B 1 82 ? -13.359 2.172 -9.023 1 93.81 82 VAL B O 1
ATOM 2198 N N . LEU B 1 83 ? -12.969 0.526 -10.453 1 95.5 83 LEU B N 1
ATOM 2199 C CA . LEU B 1 83 ? -12.227 1.364 -11.383 1 95.5 83 LEU B CA 1
ATOM 2200 C C . LEU B 1 83 ? -13.109 2.465 -11.953 1 95.5 83 LEU B C 1
ATOM 2202 O O . LEU B 1 83 ? -12.703 3.627 -12.016 1 95.5 83 LEU B O 1
ATOM 2206 N N . GLN B 1 84 ? -14.312 2.064 -12.273 1 93.75 84 GLN B N 1
ATOM 2207 C CA . GLN B 1 84 ? -15.242 3.041 -12.828 1 93.75 84 GLN B CA 1
ATOM 2208 C C . GLN B 1 84 ? -15.633 4.09 -11.789 1 93.75 84 GLN B C 1
ATOM 2210 O O . GLN B 1 84 ? -15.734 5.277 -12.109 1 93.75 84 GLN B O 1
ATOM 2215 N N . TYR B 1 85 ? -15.883 3.639 -10.633 1 93.06 85 TYR B N 1
ATOM 2216 C CA . TYR B 1 85 ? -16.188 4.574 -9.555 1 93.06 85 TYR B CA 1
ATOM 2217 C C . TYR B 1 85 ? -15.07 5.602 -9.398 1 93.06 85 TYR B C 1
ATOM 2219 O O . TYR B 1 85 ? -15.336 6.789 -9.203 1 93.06 85 TYR B O 1
ATOM 2227 N N . THR B 1 86 ? -13.852 5.184 -9.414 1 94.62 86 THR B N 1
ATOM 2228 C CA . THR B 1 86 ? -12.688 6.055 -9.273 1 94.62 86 THR B CA 1
ATOM 2229 C C . THR B 1 86 ? -12.648 7.082 -10.40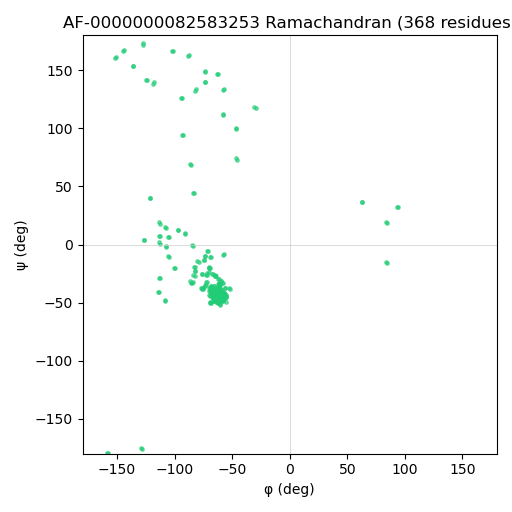6 1 94.62 86 THR B C 1
ATOM 2231 O O . THR B 1 86 ? -12.398 8.266 -10.164 1 94.62 86 THR B O 1
ATOM 2234 N N . LEU B 1 87 ? -12.961 6.578 -11.555 1 95.69 87 LEU B N 1
ATOM 2235 C CA . LEU B 1 87 ? -12.984 7.488 -12.695 1 95.69 87 LEU B CA 1
ATOM 2236 C C . LEU B 1 87 ? -14.078 8.539 -12.531 1 95.69 87 LEU B C 1
ATOM 2238 O O . LEU B 1 87 ? -13.852 9.719 -12.789 1 95.69 87 LEU B O 1
ATOM 2242 N N . ASP B 1 88 ? -15.219 8.125 -12.086 1 94.12 88 ASP B N 1
ATOM 2243 C CA . ASP B 1 88 ? -16.359 9.016 -11.891 1 94.12 88 ASP B CA 1
ATOM 2244 C C . ASP B 1 88 ? -16.094 10.016 -10.766 1 94.12 88 ASP B C 1
ATOM 2246 O O . ASP B 1 88 ? -16.688 11.094 -10.727 1 94.12 88 ASP B O 1
ATOM 2250 N N . ASN B 1 89 ? -15.234 9.633 -9.867 1 93.69 89 ASN B N 1
ATOM 2251 C CA . ASN B 1 89 ? -14.898 10.469 -8.719 1 93.69 89 ASN B CA 1
ATOM 2252 C C . ASN B 1 89 ? -13.406 10.781 -8.672 1 93.69 89 ASN B C 1
ATOM 2254 O O . ASN B 1 89 ? -12.797 10.781 -7.598 1 93.69 89 ASN B O 1
ATOM 2258 N N . LYS B 1 90 ? -12.859 11.031 -9.789 1 94.75 90 LYS B N 1
ATOM 2259 C CA . LYS B 1 90 ? -11.414 11.156 -9.984 1 94.75 90 LYS B CA 1
ATOM 2260 C C . LYS B 1 90 ? -10.828 12.219 -9.062 1 94.75 90 LYS B C 1
ATOM 2262 O O . LYS B 1 90 ? -9.82 11.984 -8.398 1 94.75 90 LYS B O 1
ATOM 2267 N N . VAL B 1 91 ? -11.453 13.375 -8.977 1 95.38 91 VAL B N 1
ATOM 2268 C CA . VAL B 1 91 ? -10.922 14.492 -8.203 1 95.38 91 VAL B CA 1
ATOM 2269 C C . VAL B 1 91 ? -10.867 14.125 -6.723 1 95.38 91 VAL B C 1
ATOM 2271 O O . VAL B 1 91 ? -9.859 14.359 -6.051 1 95.38 91 VAL B O 1
ATOM 2274 N N . ILE B 1 92 ? -11.898 13.484 -6.27 1 94.5 92 ILE B N 1
ATOM 2275 C CA . ILE B 1 92 ? -12 13.086 -4.871 1 94.5 92 ILE B CA 1
ATOM 2276 C C . ILE B 1 92 ? -10.945 12.023 -4.559 1 94.5 92 ILE B C 1
ATOM 2278 O O . ILE B 1 92 ? -10.258 12.109 -3.535 1 94.5 92 ILE B O 1
ATOM 2282 N N . CYS B 1 93 ? -10.82 11.07 -5.43 1 94.56 93 CYS B N 1
ATOM 2283 C CA . CYS B 1 93 ? -9.875 9.969 -5.211 1 94.56 93 CYS B CA 1
ATOM 2284 C C . CYS B 1 93 ? -8.438 10.477 -5.242 1 94.56 93 CYS B C 1
ATOM 2286 O O . CYS B 1 93 ? -7.625 10.078 -4.406 1 94.56 93 CYS B O 1
ATOM 2288 N N . ILE B 1 94 ? -8.141 11.352 -6.133 1 94.81 94 ILE B N 1
ATOM 2289 C CA . ILE B 1 94 ? -6.801 11.922 -6.223 1 94.81 94 ILE B CA 1
ATOM 2290 C C . ILE B 1 94 ? -6.516 12.766 -4.984 1 94.81 94 ILE B C 1
ATOM 2292 O O . ILE B 1 94 ? -5.441 12.664 -4.383 1 94.81 94 ILE B O 1
ATOM 2296 N N . ASN B 1 95 ? -7.438 13.586 -4.586 1 94.44 95 ASN B N 1
ATOM 2297 C CA . ASN B 1 95 ? -7.312 14.406 -3.385 1 94.44 95 ASN B CA 1
ATOM 2298 C C . ASN B 1 95 ? -7.055 13.555 -2.146 1 94.44 95 ASN B C 1
ATOM 2300 O O . ASN B 1 95 ? -6.203 13.891 -1.321 1 94.44 95 ASN B O 1
ATOM 2304 N N . THR B 1 96 ? -7.738 12.484 -2.047 1 93.5 96 THR B N 1
ATOM 2305 C CA . THR B 1 96 ? -7.574 11.562 -0.927 1 93.5 96 THR B CA 1
ATOM 2306 C C . THR B 1 96 ? -6.188 10.93 -0.948 1 93.5 96 THR B C 1
ATOM 2308 O O . THR B 1 96 ? -5.504 10.883 0.078 1 93.5 96 THR B O 1
ATOM 2311 N N . CYS B 1 97 ? -5.781 10.5 -2.1 1 90.75 97 CYS B N 1
ATOM 2312 C CA . CYS B 1 97 ? -4.508 9.805 -2.256 1 90.75 97 CYS B CA 1
ATOM 2313 C C . CYS B 1 97 ? -3.338 10.727 -1.939 1 90.75 97 CYS B C 1
ATOM 2315 O O . CYS B 1 97 ? -2.295 10.273 -1.461 1 90.75 97 CYS B O 1
ATOM 2317 N N . LYS B 1 98 ? -3.518 11.984 -2.111 1 87.31 98 LYS B N 1
ATOM 2318 C CA . LYS B 1 98 ? -2.443 12.953 -1.931 1 87.31 98 LYS B CA 1
ATOM 2319 C C . LYS B 1 98 ? -2.494 13.578 -0.54 1 87.31 98 LYS B C 1
ATOM 2321 O O . LYS B 1 98 ? -1.84 14.594 -0.284 1 87.31 98 LYS B O 1
ATOM 2326 N N . SER B 1 99 ? -3.229 13.039 0.289 1 85.94 99 SER B N 1
ATOM 2327 C CA . SER B 1 99 ? -3.41 13.609 1.62 1 85.94 99 SER B CA 1
ATOM 2328 C C . SER B 1 99 ? -3.168 12.562 2.707 1 85.94 99 SER B C 1
ATOM 2330 O O . SER B 1 99 ? -2.771 11.438 2.414 1 85.94 99 SER B O 1
ATOM 2332 N N . LEU B 1 100 ? -3.406 13 3.893 1 79.75 100 LEU B N 1
ATOM 2333 C CA . LEU B 1 100 ? -3.311 12.109 5.047 1 79.75 100 LEU B CA 1
ATOM 2334 C C . LEU B 1 100 ? -4.422 11.062 5.02 1 79.75 100 LEU B C 1
ATOM 2336 O O . LEU B 1 100 ? -4.363 10.07 5.746 1 79.75 100 LEU B O 1
ATOM 2340 N N . ALA B 1 101 ? -5.348 11.289 4.137 1 86.81 101 ALA B N 1
ATOM 2341 C CA . ALA B 1 101 ? -6.496 10.391 4.062 1 86.81 101 ALA B CA 1
ATOM 2342 C C . ALA B 1 101 ? -6.176 9.164 3.207 1 86.81 101 ALA B C 1
ATOM 2344 O O . ALA B 1 101 ? -7 8.258 3.08 1 86.81 101 ALA B O 1
ATOM 2345 N N . ARG B 1 102 ? -5.004 9.07 2.658 1 88.38 102 ARG B N 1
ATOM 2346 C CA . ARG B 1 102 ? -4.609 7.969 1.779 1 88.38 102 ARG B CA 1
ATOM 2347 C C . ARG B 1 102 ? -4.785 6.625 2.471 1 88.38 102 ARG B C 1
ATOM 2349 O O . ARG B 1 102 ? -5.203 5.648 1.843 1 88.38 102 ARG B O 1
ATOM 2356 N N . GLU B 1 103 ? -4.504 6.621 3.715 1 85.94 103 GLU B N 1
ATOM 2357 C CA . GLU B 1 103 ? -4.641 5.383 4.473 1 85.94 103 GLU B CA 1
ATOM 2358 C C . GLU B 1 103 ? -6.086 4.898 4.484 1 85.94 103 GLU B C 1
ATOM 2360 O O . GLU B 1 103 ? -6.34 3.693 4.41 1 85.94 103 GLU B O 1
ATOM 2365 N N . ASN B 1 104 ? -7.016 5.805 4.547 1 85.38 104 ASN B N 1
ATOM 2366 C CA . ASN B 1 104 ? -8.43 5.453 4.516 1 85.38 104 ASN B CA 1
ATOM 2367 C C . ASN B 1 104 ? -8.82 4.812 3.188 1 85.38 104 ASN B C 1
ATOM 2369 O O . ASN B 1 104 ? -9.555 3.818 3.162 1 85.38 104 ASN B O 1
ATOM 2373 N N . LEU B 1 105 ? -8.297 5.398 2.205 1 90.62 105 LEU B N 1
ATOM 2374 C CA . LEU B 1 105 ? -8.562 4.844 0.88 1 90.62 105 LEU B CA 1
ATOM 2375 C C . LEU B 1 105 ? -7.949 3.455 0.737 1 90.62 105 LEU B C 1
ATOM 2377 O O . LEU B 1 105 ? -8.602 2.535 0.237 1 90.62 105 LEU B O 1
ATOM 2381 N N . GLU B 1 106 ? -6.762 3.299 1.18 1 91.81 106 GLU B N 1
ATOM 2382 C CA . GLU B 1 106 ? -6.066 2.018 1.131 1 91.81 106 GLU B CA 1
ATOM 2383 C C . GLU B 1 106 ? -6.82 0.95 1.919 1 91.81 106 GLU B C 1
ATOM 2385 O O . GLU B 1 106 ? -7.012 -0.168 1.436 1 91.81 106 GLU B O 1
ATOM 2390 N N . ILE B 1 107 ? -7.223 1.272 3.072 1 89.56 107 ILE B N 1
ATOM 2391 C CA . ILE B 1 107 ? -7.953 0.348 3.932 1 89.56 107 ILE B CA 1
ATOM 2392 C C . ILE B 1 107 ? -9.258 -0.064 3.256 1 89.56 107 ILE B C 1
ATOM 2394 O O . ILE B 1 107 ? -9.602 -1.247 3.227 1 89.56 107 ILE B O 1
ATOM 2398 N N . PHE B 1 108 ? -9.867 0.901 2.715 1 90.31 108 PHE B N 1
ATOM 2399 C CA . PHE B 1 108 ? -11.133 0.661 2.033 1 90.31 108 PHE B CA 1
ATOM 2400 C C . PHE B 1 108 ? -10.938 -0.277 0.848 1 90.31 108 PHE B C 1
ATOM 2402 O O . PHE B 1 108 ? -11.664 -1.265 0.707 1 90.31 108 PHE B O 1
ATOM 2409 N N . LEU B 1 109 ? -10 0.019 0.018 1 94.06 109 LEU B N 1
ATOM 2410 C CA . LEU B 1 109 ? -9.719 -0.806 -1.153 1 94.06 109 LEU B CA 1
ATOM 2411 C C . LEU B 1 109 ? -9.32 -2.219 -0.741 1 94.06 109 LEU B C 1
ATOM 2413 O O . LEU B 1 109 ? -9.828 -3.197 -1.294 1 94.06 109 LEU B O 1
ATOM 2417 N N . CYS B 1 110 ? -8.516 -2.318 0.243 1 94.75 110 CYS B N 1
ATOM 2418 C CA . CYS B 1 110 ? -8.078 -3.625 0.73 1 94.75 110 CYS B CA 1
ATOM 2419 C C . CYS B 1 110 ? -9.273 -4.449 1.204 1 94.75 110 CYS B C 1
ATOM 2421 O O . CYS B 1 110 ? -9.367 -5.641 0.902 1 94.75 110 CYS B O 1
ATOM 2423 N N . LYS B 1 111 ? -10.133 -3.799 1.899 1 92.31 111 LYS B N 1
ATOM 2424 C CA . LYS B 1 111 ? -11.312 -4.484 2.414 1 92.31 111 LYS B CA 1
ATOM 2425 C C . LYS B 1 111 ? -12.172 -5.027 1.274 1 92.31 111 LYS B C 1
ATOM 2427 O O . LYS B 1 111 ? -12.641 -6.164 1.33 1 92.31 111 LYS B O 1
ATOM 2432 N N . ILE B 1 112 ? -12.375 -4.234 0.314 1 93.19 112 ILE B N 1
ATOM 2433 C CA . ILE B 1 112 ? -13.18 -4.629 -0.836 1 93.19 112 ILE B CA 1
ATOM 2434 C C . ILE B 1 112 ? -12.539 -5.84 -1.518 1 93.19 112 ILE B C 1
ATOM 2436 O O . ILE B 1 112 ? -13.203 -6.855 -1.744 1 93.19 112 ILE B O 1
ATOM 2440 N N . PHE B 1 113 ? -11.32 -5.758 -1.821 1 95.38 113 PHE B N 1
ATOM 2441 C CA . PHE B 1 113 ? -10.664 -6.801 -2.604 1 95.38 113 PHE B CA 1
ATOM 2442 C C . PHE B 1 113 ? -10.469 -8.062 -1.769 1 95.38 113 PHE B C 1
ATOM 2444 O O . PHE B 1 113 ? -10.5 -9.172 -2.299 1 95.38 113 PHE B O 1
ATOM 2451 N N . GLN B 1 114 ? -10.273 -7.809 -0.502 1 95.56 114 GLN B N 1
ATOM 2452 C CA . GLN B 1 114 ? -10.242 -8.984 0.364 1 95.56 114 GLN B CA 1
ATOM 2453 C C . GLN B 1 114 ? -11.562 -9.742 0.31 1 95.56 114 GLN B C 1
ATOM 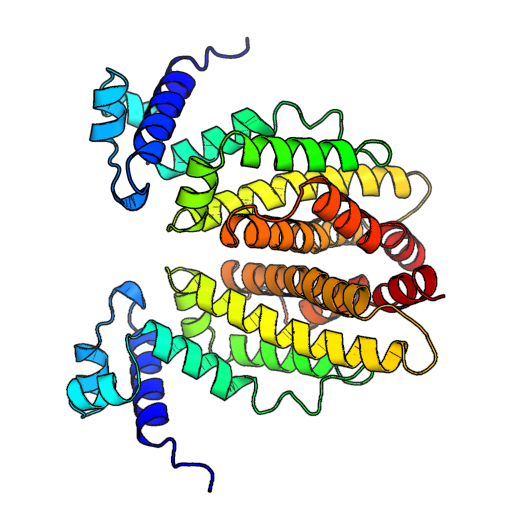2455 O O . GLN B 1 114 ? -11.578 -10.969 0.202 1 95.56 114 GLN B O 1
ATOM 2460 N N . LYS B 1 115 ? -12.594 -9.047 0.402 1 93.81 115 LYS B N 1
ATOM 2461 C CA . LYS B 1 115 ? -13.914 -9.664 0.353 1 93.81 115 LYS B CA 1
ATOM 2462 C C . LYS B 1 115 ? -14.125 -10.406 -0.965 1 93.81 115 LYS B C 1
ATOM 2464 O O . LYS B 1 115 ? -14.617 -11.531 -0.975 1 93.81 115 LYS B O 1
ATOM 2469 N N . VAL B 1 116 ? -13.797 -9.789 -2.014 1 94.81 116 VAL B N 1
ATOM 2470 C CA . VAL B 1 116 ? -13.93 -10.391 -3.336 1 94.81 116 VAL B CA 1
ATOM 2471 C C . VAL B 1 116 ? -13.109 -11.672 -3.412 1 94.81 116 VAL B C 1
ATOM 2473 O O . VAL B 1 116 ? -13.602 -12.711 -3.842 1 94.81 116 VAL B O 1
ATOM 2476 N N . LEU B 1 117 ? -11.898 -11.617 -2.967 1 96.75 117 LEU B N 1
ATOM 2477 C CA . LEU B 1 117 ? -11 -12.766 -3.041 1 96.75 117 LEU B CA 1
ATOM 2478 C C . LEU B 1 117 ? -11.477 -13.883 -2.123 1 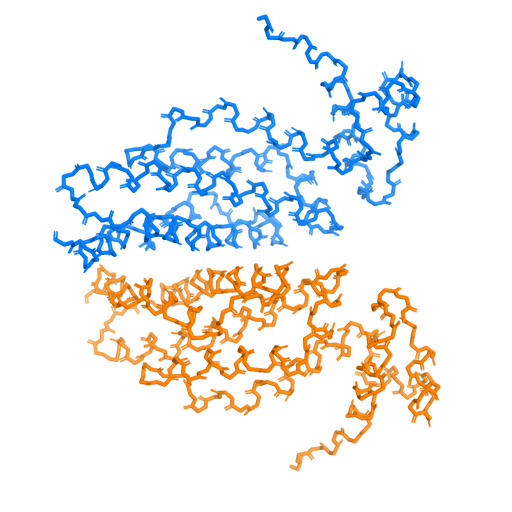96.75 117 LEU B C 1
ATOM 2480 O O . LEU B 1 117 ? -11.336 -15.062 -2.449 1 96.75 117 LEU B O 1
ATOM 2484 N N . GLU B 1 118 ? -11.969 -13.484 -1.021 1 96.06 118 GLU B N 1
ATOM 2485 C CA . GLU B 1 118 ? -12.531 -14.492 -0.127 1 96.06 118 GLU B CA 1
ATOM 2486 C C . GLU B 1 118 ? -13.672 -15.258 -0.802 1 96.06 118 GLU B C 1
ATOM 2488 O O . GLU B 1 118 ? -13.781 -16.469 -0.649 1 96.06 118 GLU B O 1
ATOM 2493 N N . GLY B 1 119 ? -14.547 -14.547 -1.474 1 94.56 119 GLY B N 1
ATOM 2494 C CA . GLY B 1 119 ? -15.586 -15.203 -2.244 1 94.56 119 GLY B CA 1
ATOM 2495 C C . GLY B 1 119 ? -15.047 -16.125 -3.32 1 94.56 119 GLY B C 1
ATOM 2496 O O . GLY B 1 119 ? -15.539 -17.234 -3.494 1 94.56 119 GLY B O 1
ATOM 2497 N N . VAL B 1 120 ? -14.047 -15.719 -4.004 1 95.44 120 VAL B N 1
ATOM 2498 C CA . VAL B 1 120 ? -13.414 -16.5 -5.051 1 95.44 120 VAL B CA 1
ATOM 2499 C C . VAL B 1 120 ? -12.797 -17.766 -4.445 1 95.44 120 VAL B C 1
ATOM 2501 O O . VAL B 1 120 ? -12.969 -18.859 -4.973 1 95.44 120 VAL B O 1
ATOM 2504 N N . ILE B 1 121 ? -12.07 -17.578 -3.367 1 96.69 121 ILE B N 1
ATOM 2505 C CA . ILE B 1 121 ? -11.375 -18.688 -2.701 1 96.69 121 ILE B CA 1
ATOM 2506 C C . ILE B 1 121 ? -12.391 -19.688 -2.182 1 96.69 121 ILE B C 1
ATOM 2508 O O . ILE B 1 121 ? -12.172 -20.906 -2.268 1 96.69 121 ILE B O 1
ATOM 2512 N N . LYS B 1 122 ? -13.438 -19.172 -1.67 1 95.25 122 LYS B N 1
ATOM 2513 C CA . LYS B 1 122 ? -14.508 -20.047 -1.221 1 95.25 122 LYS B CA 1
ATOM 2514 C C . LYS B 1 122 ? -15.016 -20.922 -2.363 1 95.25 122 LYS B C 1
ATOM 2516 O O . LYS B 1 122 ? -15.203 -22.125 -2.197 1 95.25 122 LYS B O 1
ATOM 2521 N N . ASP B 1 123 ? -15.219 -20.359 -3.512 1 94.5 123 ASP B N 1
ATOM 2522 C CA . ASP B 1 123 ? -15.695 -21.078 -4.688 1 94.5 123 ASP B CA 1
ATOM 2523 C C . ASP B 1 123 ? -14.703 -22.156 -5.113 1 94.5 123 ASP B C 1
ATOM 2525 O O . ASP B 1 123 ? -15.109 -23.25 -5.496 1 94.5 123 ASP B O 1
ATOM 2529 N N . ILE B 1 124 ? -13.406 -21.844 -5.043 1 93.94 124 ILE B N 1
ATOM 2530 C CA . ILE B 1 124 ? -12.359 -22.734 -5.531 1 93.94 124 ILE B CA 1
ATOM 2531 C C . ILE B 1 124 ? -12.148 -23.875 -4.539 1 93.94 124 ILE B C 1
ATOM 2533 O O . ILE B 1 124 ? -11.695 -24.969 -4.918 1 93.94 124 ILE B O 1
ATOM 2537 N N . THR B 1 125 ? -12.484 -23.656 -3.266 1 93.94 125 THR B N 1
ATOM 2538 C CA . THR B 1 125 ? -12.141 -24.641 -2.242 1 93.94 125 THR B CA 1
ATOM 2539 C C . THR B 1 125 ? -13.383 -25.375 -1.77 1 93.94 125 THR B C 1
ATOM 2541 O O . THR B 1 125 ? -13.383 -26 -0.701 1 93.94 125 THR B O 1
ATOM 2544 N N . ILE B 1 126 ? -14.438 -25.297 -2.426 1 90.12 126 ILE B N 1
ATOM 2545 C CA . ILE B 1 126 ? -15.68 -25.969 -2.061 1 90.12 126 ILE B CA 1
ATOM 2546 C C . ILE B 1 126 ? -15.422 -27.453 -1.825 1 90.12 126 ILE B C 1
ATOM 2548 O O . ILE B 1 126 ? -15.906 -28.031 -0.849 1 90.12 126 ILE B O 1
ATOM 2552 N N . GLU B 1 127 ? -14.578 -28.094 -2.58 1 89 127 GLU B N 1
ATOM 2553 C CA . GLU B 1 127 ? -14.328 -29.531 -2.469 1 89 127 GLU B CA 1
ATOM 2554 C C . GLU B 1 127 ? -12.914 -29.797 -1.982 1 89 127 GLU B C 1
ATOM 2556 O O . GLU B 1 127 ? -12.352 -30.859 -2.26 1 89 127 GLU B O 1
ATOM 2561 N N . ARG B 1 128 ? -12.383 -28.781 -1.412 1 90.25 128 ARG B N 1
ATOM 2562 C CA . ARG B 1 128 ? -11.008 -28.938 -0.94 1 90.25 128 ARG B CA 1
ATOM 2563 C C . ARG B 1 128 ? -10.898 -28.594 0.543 1 90.25 128 ARG B C 1
ATOM 2565 O O . ARG B 1 128 ? -11.578 -27.688 1.032 1 90.25 128 ARG B O 1
ATOM 2572 N N . ASN B 1 129 ? -10.102 -29.375 1.172 1 92.38 129 ASN B N 1
ATOM 2573 C CA . ASN B 1 129 ? -9.828 -29.094 2.58 1 92.38 129 ASN B CA 1
ATOM 2574 C C . ASN B 1 129 ? -8.586 -28.234 2.752 1 92.38 129 ASN B C 1
ATOM 2576 O O . ASN B 1 129 ? -7.473 -28.734 2.818 1 92.38 129 ASN B O 1
ATOM 2580 N N . VAL B 1 130 ? -8.836 -27.016 2.826 1 94.38 130 VAL B N 1
ATOM 2581 C CA . VAL B 1 130 ? -7.754 -26.062 3.02 1 94.38 130 VAL B CA 1
ATOM 2582 C C . VAL B 1 130 ? -7.945 -25.328 4.344 1 94.38 130 VAL B C 1
ATOM 2584 O O . VAL B 1 130 ? -9.07 -24.969 4.703 1 94.38 130 VAL B O 1
ATOM 2587 N N . ASP B 1 131 ? -6.883 -25.109 5.043 1 94.44 131 ASP B N 1
ATOM 2588 C CA . ASP B 1 131 ? -6.902 -24.391 6.305 1 94.44 131 ASP B CA 1
ATOM 2589 C C . ASP B 1 131 ? -7.48 -22.984 6.121 1 94.44 131 ASP B C 1
ATOM 2591 O O . ASP B 1 131 ? -7.121 -22.281 5.18 1 94.44 131 ASP B O 1
ATOM 2595 N N . GLU B 1 132 ? -8.391 -22.594 7.004 1 95.25 132 GLU B N 1
ATOM 2596 C CA . GLU B 1 132 ? -9.023 -21.281 6.949 1 95.25 132 GLU B CA 1
ATOM 2597 C C . GLU B 1 132 ? -7.988 -20.156 7.062 1 95.25 132 GLU B C 1
ATOM 2599 O O . GLU B 1 132 ? -8.141 -19.094 6.453 1 95.25 132 GLU B O 1
ATOM 2604 N N . LYS B 1 133 ? -6.965 -20.406 7.758 1 95.5 133 LYS B N 1
ATOM 2605 C CA . LYS B 1 133 ? -5.895 -19.438 7.918 1 95.5 133 LYS B CA 1
ATOM 2606 C C . LYS B 1 133 ? -5.211 -19.141 6.586 1 95.5 133 LYS B C 1
ATOM 2608 O O . LYS B 1 133 ? -4.953 -17.984 6.254 1 95.5 133 LYS B O 1
ATOM 2613 N N . ILE B 1 134 ? -5.023 -20.188 5.852 1 95.19 134 ILE B N 1
ATOM 2614 C CA . ILE B 1 134 ? -4.352 -20.031 4.562 1 95.19 134 ILE B CA 1
ATOM 2615 C C . ILE B 1 134 ? -5.262 -19.281 3.592 1 95.19 134 ILE B C 1
ATOM 2617 O O . ILE B 1 134 ? -4.797 -18.422 2.838 1 95.19 134 ILE B O 1
ATOM 2621 N N . LYS B 1 135 ? -6.547 -19.609 3.637 1 96.94 135 LYS B N 1
ATOM 2622 C CA . LYS B 1 135 ? -7.512 -18.906 2.789 1 96.94 135 LYS B CA 1
ATOM 2623 C C . LYS B 1 135 ? -7.512 -17.406 3.066 1 96.94 135 LYS B C 1
ATOM 2625 O O . LYS B 1 135 ? -7.414 -16.609 2.141 1 96.94 135 LYS B O 1
ATOM 2630 N N . LYS B 1 136 ? -7.516 -17.078 4.289 1 97 136 LYS B N 1
ATOM 2631 C CA . LYS B 1 136 ? -7.551 -15.68 4.703 1 97 136 LYS B CA 1
ATOM 2632 C C . LYS B 1 136 ? -6.254 -14.969 4.336 1 97 136 LYS B C 1
ATOM 2634 O O . LYS B 1 136 ? -6.281 -13.852 3.812 1 97 136 LYS B O 1
ATOM 2639 N N . GLU B 1 137 ? -5.168 -15.617 4.559 1 96.5 137 GLU B N 1
ATOM 2640 C CA . GLU B 1 137 ? -3.865 -15.031 4.258 1 96.5 137 GLU B CA 1
ATOM 2641 C C . GLU B 1 137 ? -3.711 -14.766 2.762 1 96.5 137 GLU B C 1
ATOM 2643 O O . GLU B 1 137 ? -3.135 -13.758 2.359 1 96.5 137 GLU B O 1
ATOM 2648 N N . THR B 1 138 ? -4.219 -15.711 2.021 1 97.5 138 THR B N 1
ATOM 2649 C CA . THR B 1 138 ? -4.141 -15.562 0.572 1 97.5 138 THR B CA 1
ATOM 2650 C C . THR B 1 138 ? -4.969 -14.375 0.104 1 97.5 138 THR B C 1
ATOM 2652 O O . THR B 1 138 ? -4.496 -13.547 -0.68 1 97.5 138 THR B O 1
ATOM 2655 N N . ALA B 1 139 ? -6.176 -14.273 0.653 1 97.56 139 ALA B N 1
ATOM 2656 C CA . ALA B 1 139 ? -7.051 -13.164 0.296 1 97.56 139 ALA B CA 1
ATOM 2657 C C . ALA B 1 139 ? -6.406 -11.828 0.66 1 97.56 139 ALA B C 1
ATOM 2659 O O . ALA B 1 139 ? -6.402 -10.891 -0.146 1 97.56 139 ALA B O 1
ATOM 2660 N N . VAL B 1 140 ? -5.82 -11.758 1.803 1 97.38 140 VAL B N 1
ATOM 2661 C CA . VAL B 1 140 ? -5.207 -10.523 2.287 1 97.38 140 VAL B CA 1
ATOM 2662 C C . VAL B 1 140 ? -3.984 -10.188 1.439 1 97.38 140 VAL B C 1
ATOM 2664 O O . VAL B 1 140 ? -3.812 -9.039 1.013 1 97.38 140 VAL B O 1
ATOM 2667 N N . PHE B 1 141 ? -3.229 -11.172 1.16 1 97.75 141 PHE B N 1
ATOM 2668 C CA . PHE B 1 141 ? -1.985 -10.984 0.421 1 97.75 141 PHE B CA 1
ATOM 2669 C C . PHE B 1 141 ? -2.256 -10.367 -0.947 1 97.75 141 PHE B C 1
ATOM 2671 O O . PHE B 1 141 ? -1.655 -9.352 -1.308 1 97.75 141 PHE B O 1
ATOM 2678 N N . PHE B 1 142 ? -3.139 -10.883 -1.615 1 97.75 142 PHE B N 1
ATOM 2679 C CA . PHE B 1 142 ? -3.375 -10.43 -2.982 1 97.75 142 PHE B CA 1
ATOM 2680 C C . PHE B 1 142 ? -4.234 -9.172 -2.996 1 97.75 142 PHE B C 1
ATOM 2682 O O . PHE B 1 142 ? -4.23 -8.422 -3.977 1 97.75 142 PHE B O 1
ATOM 2689 N N . SER B 1 143 ? -4.996 -8.961 -1.911 1 97.69 143 SER B N 1
ATOM 2690 C CA . SER B 1 143 ? -5.691 -7.684 -1.816 1 97.69 143 SER B CA 1
ATOM 2691 C C . SER B 1 143 ? -4.711 -6.52 -1.781 1 97.69 143 SER B C 1
ATOM 2693 O O . SER B 1 143 ? -4.98 -5.457 -2.342 1 97.69 143 SER B O 1
ATOM 2695 N N . TYR B 1 144 ? -3.584 -6.719 -1.176 1 97.31 144 TYR B N 1
ATOM 2696 C CA . TYR B 1 144 ? -2.551 -5.691 -1.146 1 97.31 144 TYR B CA 1
ATOM 2697 C C . TYR B 1 144 ? -1.994 -5.434 -2.541 1 97.31 144 TYR B C 1
ATOM 2699 O O . TYR B 1 144 ? -1.756 -4.285 -2.922 1 97.31 144 TYR B O 1
ATOM 2707 N N . ALA B 1 145 ? -1.79 -6.496 -3.252 1 97.88 145 ALA B N 1
ATOM 2708 C CA . ALA B 1 145 ? -1.254 -6.359 -4.605 1 97.88 145 ALA B CA 1
ATOM 2709 C C . ALA B 1 145 ? -2.195 -5.547 -5.488 1 97.88 145 ALA B C 1
ATOM 2711 O O . ALA B 1 145 ? -1.768 -4.602 -6.156 1 97.88 145 ALA B O 1
ATOM 2712 N N . ILE B 1 146 ? -3.459 -5.879 -5.402 1 98 146 ILE B N 1
ATOM 2713 C CA . ILE B 1 146 ? -4.453 -5.195 -6.219 1 98 146 ILE B CA 1
ATOM 2714 C C . ILE B 1 146 ? -4.582 -3.74 -5.766 1 98 146 ILE B C 1
ATOM 2716 O O . ILE B 1 146 ? -4.59 -2.824 -6.59 1 98 146 ILE B O 1
ATOM 2720 N N . THR B 1 147 ? -4.602 -3.576 -4.492 1 97.12 147 THR B N 1
ATOM 2721 C CA . THR B 1 147 ? -4.695 -2.23 -3.938 1 97.12 147 THR B CA 1
ATOM 2722 C C . THR B 1 147 ? -3.508 -1.379 -4.383 1 97.12 147 THR B C 1
ATOM 2724 O O . THR B 1 147 ? -3.678 -0.218 -4.758 1 97.12 147 THR B O 1
ATOM 2727 N N . GLY B 1 148 ? -2.344 -1.957 -4.32 1 95.62 148 GLY B N 1
ATOM 2728 C CA . GLY B 1 148 ? -1.161 -1.249 -4.781 1 95.62 148 GLY B CA 1
ATOM 2729 C C . GLY B 1 148 ? -1.262 -0.8 -6.23 1 95.62 148 GLY B C 1
ATOM 2730 O O . GLY B 1 148 ? -0.906 0.333 -6.559 1 95.62 148 GLY B O 1
ATOM 2731 N N . GLN B 1 149 ? -1.775 -1.653 -7.074 1 94.75 149 GLN B N 1
ATOM 2732 C CA . GLN B 1 149 ? -1.988 -1.312 -8.477 1 94.75 149 GLN B CA 1
ATOM 2733 C C . GLN B 1 149 ? -2.98 -0.161 -8.617 1 94.75 149 GLN B C 1
ATOM 2735 O O . GLN B 1 149 ? -2.775 0.746 -9.43 1 94.75 149 GLN B O 1
ATOM 2740 N N . PHE B 1 150 ? -3.943 -0.24 -7.848 1 95.44 150 PHE B N 1
ATOM 2741 C CA . PHE B 1 150 ? -5 0.765 -7.875 1 95.44 150 PHE B CA 1
ATOM 2742 C C . PHE B 1 150 ? -4.465 2.125 -7.445 1 95.44 150 PHE B C 1
ATOM 2744 O O . PHE B 1 150 ? -4.715 3.135 -8.109 1 95.44 150 PHE B O 1
ATOM 2751 N N . LEU B 1 151 ? -3.76 2.166 -6.402 1 94.44 151 LEU B N 1
ATOM 2752 C CA . LEU B 1 151 ? -3.225 3.418 -5.875 1 94.44 151 LEU B CA 1
ATOM 2753 C C . LEU B 1 151 ? -2.182 4 -6.824 1 94.44 151 LEU B C 1
ATOM 2755 O O . LEU B 1 151 ? -2.104 5.223 -6.992 1 94.44 151 LEU B O 1
ATOM 2759 N N . GLU B 1 152 ? -1.406 3.121 -7.375 1 93.62 152 GLU B N 1
ATOM 2760 C CA . GLU B 1 152 ? -0.452 3.588 -8.375 1 93.62 152 GLU B CA 1
ATOM 2761 C C . GLU B 1 152 ? -1.166 4.238 -9.555 1 93.62 152 GLU B C 1
ATOM 2763 O O . GLU B 1 152 ? -0.722 5.27 -10.07 1 93.62 152 GLU B O 1
ATOM 2768 N N . TRP B 1 153 ? -2.23 3.662 -9.945 1 96.25 153 TRP B N 1
ATOM 2769 C CA . TRP B 1 153 ? -3.045 4.188 -11.039 1 96.25 153 TRP B CA 1
ATOM 2770 C C . TRP B 1 153 ? -3.57 5.578 -10.703 1 96.25 153 TRP B C 1
ATOM 2772 O O . TRP B 1 153 ? -3.479 6.5 -11.516 1 96.25 153 TRP B O 1
ATOM 2782 N N . ILE B 1 154 ? -4.016 5.777 -9.539 1 95.12 154 ILE B N 1
ATOM 2783 C CA . ILE B 1 154 ? -4.535 7.062 -9.078 1 95.12 154 ILE B CA 1
ATOM 2784 C C . ILE B 1 154 ? -3.4 8.086 -9.023 1 95.12 154 ILE B C 1
ATOM 2786 O O . ILE B 1 154 ? -3.545 9.211 -9.5 1 95.12 154 ILE B O 1
ATOM 2790 N N . ASN B 1 155 ? -2.316 7.664 -8.5 1 91 155 ASN B N 1
ATOM 2791 C CA . ASN B 1 155 ? -1.17 8.555 -8.336 1 91 155 ASN B CA 1
ATOM 2792 C C . ASN B 1 155 ? -0.617 9.008 -9.688 1 91 155 ASN B C 1
ATOM 2794 O O . ASN B 1 155 ? -0.019 10.078 -9.789 1 91 155 ASN B O 1
ATOM 2798 N N . ASN B 1 156 ? -0.83 8.188 -10.664 1 92.5 156 ASN B N 1
ATOM 2799 C CA . ASN B 1 156 ? -0.333 8.516 -11.992 1 92.5 156 ASN B CA 1
ATOM 2800 C C . ASN B 1 156 ? -1.375 9.281 -12.805 1 92.5 156 ASN B C 1
ATOM 2802 O O . ASN B 1 156 ? -1.242 9.414 -14.023 1 92.5 156 ASN B O 1
ATOM 2806 N N . GLY B 1 157 ? -2.443 9.688 -12.172 1 92.06 157 GLY B N 1
ATOM 2807 C CA . GLY B 1 157 ? -3.436 10.547 -12.805 1 92.06 157 GLY B CA 1
ATOM 2808 C C . GLY B 1 157 ? -4.457 9.773 -13.617 1 92.06 157 GLY B C 1
ATOM 2809 O O . GLY B 1 157 ? -4.977 10.281 -14.609 1 92.06 157 GLY B O 1
ATOM 2810 N N . LEU B 1 158 ? -4.586 8.492 -13.375 1 95.19 158 LEU B N 1
ATOM 2811 C CA . LEU B 1 158 ? -5.57 7.645 -14.031 1 95.19 158 LEU B CA 1
ATOM 2812 C C . LEU B 1 158 ? -5.328 7.586 -15.531 1 95.19 158 LEU B C 1
ATOM 2814 O O . LEU B 1 158 ? -6.273 7.547 -16.312 1 95.19 158 LEU B O 1
ATOM 2818 N N . LYS B 1 159 ? -4.117 7.578 -15.961 1 94.06 159 LYS B N 1
ATOM 2819 C CA . LYS B 1 159 ? -3.734 7.637 -17.359 1 94.06 159 LYS B CA 1
ATOM 2820 C C . LYS B 1 159 ? -3.98 6.297 -18.062 1 94.06 159 LYS B C 1
ATOM 2822 O O . LYS B 1 159 ? -4.398 6.262 -19.219 1 94.06 159 LYS B O 1
ATOM 2827 N N . GLU B 1 160 ? -3.775 5.27 -17.438 1 95.12 160 GLU B N 1
ATOM 2828 C CA . GLU B 1 160 ? -3.967 3.939 -18 1 95.12 160 GLU B CA 1
ATOM 2829 C C . GLU B 1 160 ? -5.449 3.6 -18.125 1 95.12 160 GLU B C 1
ATOM 2831 O O . GLU B 1 160 ? -6.25 3.971 -17.266 1 95.12 160 GLU B O 1
ATOM 2836 N N . GLU B 1 161 ? -5.766 2.832 -19.094 1 96.25 161 GLU B N 1
ATOM 2837 C CA . GLU B 1 161 ? -7.148 2.404 -19.266 1 96.25 161 GLU B CA 1
ATOM 2838 C C . GLU B 1 161 ? -7.547 1.363 -18.234 1 96.25 161 GLU B C 1
ATOM 2840 O O . GLU B 1 161 ? -6.754 0.48 -17.891 1 96.25 161 GLU B O 1
ATOM 2845 N N . LYS B 1 162 ? -8.82 1.547 -17.75 1 95.31 162 LYS B N 1
ATOM 2846 C CA . LYS B 1 162 ? -9.305 0.627 -16.719 1 95.31 162 LYS B CA 1
ATOM 2847 C C . LYS B 1 162 ? -9.258 -0.816 -17.219 1 95.31 162 LYS B C 1
ATOM 2849 O O . LYS B 1 162 ? -8.992 -1.734 -16.438 1 95.31 162 LYS B O 1
ATOM 2854 N N . GLU B 1 163 ? -9.477 -1.11 -18.547 1 95.56 163 GLU B N 1
ATOM 2855 C CA . GLU B 1 163 ? -9.43 -2.451 -19.125 1 95.56 163 GLU B CA 1
ATOM 2856 C C . GLU B 1 163 ? -8.039 -3.055 -19.016 1 95.56 163 GLU B C 1
ATOM 2858 O O . GLU B 1 163 ? -7.887 -4.246 -18.734 1 95.56 163 GLU B O 1
ATOM 2863 N N . ASP B 1 164 ? -7.051 -2.219 -19.219 1 96.19 164 ASP B N 1
ATOM 2864 C CA . ASP B 1 164 ? -5.664 -2.674 -19.125 1 96.19 164 ASP B CA 1
ATOM 2865 C C . ASP B 1 164 ? -5.309 -3.09 -17.703 1 96.19 164 ASP B C 1
ATOM 2867 O O . ASP B 1 164 ? -4.605 -4.082 -17.5 1 96.19 164 ASP B O 1
ATOM 2871 N N . ILE B 1 165 ? -5.793 -2.354 -16.781 1 96.38 165 ILE B N 1
ATOM 2872 C CA . ILE B 1 165 ? -5.547 -2.664 -15.375 1 96.38 165 ILE B CA 1
ATOM 2873 C C . ILE B 1 165 ? -6.219 -3.986 -15.016 1 96.38 165 ILE B C 1
ATOM 2875 O O . ILE B 1 165 ? -5.594 -4.867 -14.422 1 96.38 165 ILE B O 1
ATOM 2879 N N . ALA B 1 166 ? -7.5 -4.086 -15.406 1 95.12 166 ALA B N 1
ATOM 2880 C CA . ALA B 1 166 ? -8.258 -5.301 -15.109 1 95.12 166 ALA B CA 1
ATOM 2881 C C . ALA B 1 166 ? -7.594 -6.523 -15.734 1 95.12 166 ALA B C 1
ATOM 2883 O O . ALA B 1 166 ? -7.484 -7.574 -15.094 1 95.12 166 ALA B O 1
ATOM 2884 N N . ASP B 1 167 ? -7.129 -6.387 -16.953 1 94.62 167 ASP B N 1
ATOM 2885 C CA . ASP B 1 167 ? -6.477 -7.484 -17.672 1 94.62 167 ASP B CA 1
ATOM 2886 C C . ASP B 1 167 ? -5.172 -7.883 -16.984 1 94.62 167 ASP B C 1
ATOM 2888 O O . ASP B 1 167 ? -4.836 -9.07 -16.906 1 94.62 167 ASP B O 1
ATOM 2892 N N . ARG B 1 168 ? -4.434 -6.918 -16.531 1 95.38 168 ARG B N 1
ATOM 2893 C CA . ARG B 1 168 ? -3.186 -7.188 -15.828 1 95.38 168 ARG B CA 1
ATOM 2894 C C . ARG B 1 168 ? -3.439 -7.945 -14.531 1 95.38 168 ARG B C 1
ATOM 2896 O O . ARG B 1 168 ? -2.764 -8.938 -14.242 1 95.38 168 ARG B O 1
ATOM 2903 N N . VAL B 1 169 ? -4.422 -7.516 -13.781 1 96.75 169 VAL B N 1
ATOM 2904 C CA . VAL B 1 169 ? -4.766 -8.188 -12.531 1 96.75 169 VAL B CA 1
ATOM 2905 C C . VAL B 1 169 ? -5.203 -9.625 -12.82 1 96.75 169 VAL B C 1
ATOM 2907 O O . VAL B 1 169 ? -4.793 -10.562 -12.133 1 96.75 169 VAL B O 1
ATOM 2910 N N . GLU B 1 170 ? -6.004 -9.742 -13.82 1 94.62 170 GLU B N 1
ATOM 2911 C CA . GLU B 1 170 ? -6.473 -11.07 -14.211 1 94.62 170 GLU B CA 1
ATOM 2912 C C . GLU B 1 170 ? -5.305 -11.969 -14.602 1 94.62 170 GLU B C 1
ATOM 2914 O O . GLU B 1 170 ? -5.266 -13.141 -14.219 1 94.62 170 GLU B O 1
ATOM 2919 N N . ARG B 1 171 ? -4.375 -11.461 -15.336 1 93.25 171 ARG B N 1
ATOM 2920 C CA . ARG B 1 171 ? -3.209 -12.234 -15.766 1 93.25 171 ARG B CA 1
ATOM 2921 C C . ARG B 1 171 ? -2.396 -12.711 -14.562 1 93.25 171 ARG B C 1
ATOM 2923 O O . ARG B 1 171 ? -1.85 -13.812 -14.578 1 93.25 171 ARG B O 1
ATOM 2930 N N . MET B 1 172 ? -2.293 -11.93 -13.562 1 95.5 172 MET B N 1
ATOM 2931 C CA . MET B 1 172 ? -1.512 -12.273 -12.375 1 95.5 172 MET B CA 1
ATOM 2932 C C . MET B 1 172 ? -2.227 -13.328 -11.539 1 95.5 172 MET B C 1
ATOM 2934 O O . MET B 1 172 ? -1.588 -14.219 -10.984 1 95.5 172 MET B O 1
ATOM 2938 N N . LEU B 1 173 ? -3.516 -13.25 -11.516 1 95 173 LEU B N 1
ATOM 2939 C CA . LEU B 1 173 ? -4.246 -14.047 -10.531 1 95 173 LEU B CA 1
ATOM 2940 C C . LEU B 1 173 ? -4.809 -15.312 -11.172 1 95 173 LEU B C 1
ATOM 2942 O O . LEU B 1 173 ? -5.16 -16.266 -10.469 1 95 173 LEU B O 1
ATOM 2946 N N . ASN B 1 174 ? -4.918 -15.242 -12.5 1 89.75 174 ASN B N 1
ATOM 2947 C CA . ASN B 1 174 ? -5.508 -16.391 -13.18 1 89.75 174 ASN B CA 1
ATOM 2948 C C . ASN B 1 174 ? -4.723 -17.672 -12.898 1 89.75 174 ASN B C 1
ATOM 2950 O O . ASN B 1 174 ? -3.588 -17.812 -13.352 1 89.75 174 ASN B O 1
ATOM 2954 N N . GLY B 1 175 ? -5.34 -18.578 -12.18 1 89.5 175 GLY B N 1
ATOM 2955 C CA . GLY B 1 175 ? -4.73 -19.859 -11.867 1 89.5 175 GLY B CA 1
ATOM 2956 C C . GLY B 1 175 ? -3.814 -19.797 -10.664 1 89.5 175 GLY B C 1
ATOM 2957 O O . GLY B 1 175 ? -3.396 -20.844 -10.141 1 89.5 175 GLY B O 1
ATOM 2958 N N . THR B 1 176 ? -3.457 -18.641 -10.281 1 92.56 176 THR B N 1
ATOM 2959 C CA . THR B 1 176 ? -2.508 -18.453 -9.188 1 92.56 176 THR B CA 1
ATOM 2960 C C . THR B 1 176 ? -3.129 -18.859 -7.855 1 92.56 176 THR B C 1
ATOM 2962 O O . THR B 1 176 ? -2.57 -19.688 -7.129 1 92.56 176 THR B O 1
ATOM 2965 N N . ILE B 1 177 ? -4.328 -18.359 -7.566 1 93.5 177 ILE B N 1
ATOM 2966 C CA . ILE B 1 177 ? -4.996 -18.64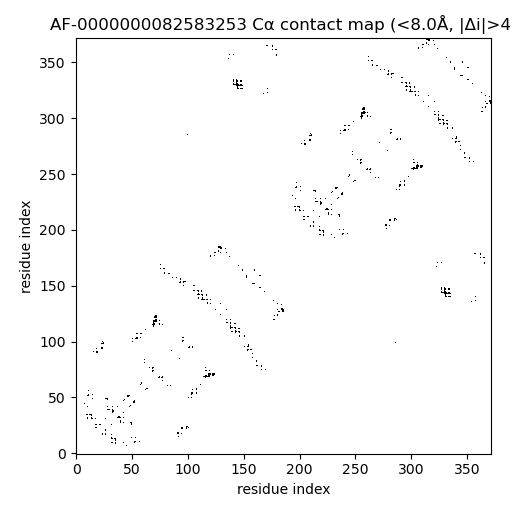1 -6.301 1 93.5 177 ILE B CA 1
ATOM 2967 C C . ILE B 1 177 ? -5.348 -20.125 -6.219 1 93.5 177 ILE B C 1
ATOM 2969 O O . ILE B 1 177 ? -5.16 -20.75 -5.18 1 93.5 177 ILE B O 1
ATOM 2973 N N . LEU B 1 178 ? -5.797 -20.594 -7.328 1 90.44 178 LEU B N 1
ATOM 2974 C CA . LEU B 1 178 ? -6.117 -22.016 -7.379 1 90.44 178 LEU B CA 1
ATOM 2975 C C . LEU B 1 178 ? -4.887 -22.859 -7.059 1 90.44 178 LEU B C 1
ATOM 2977 O O . LEU B 1 178 ? -4.973 -23.828 -6.293 1 90.44 178 LEU B O 1
ATOM 2981 N N . ARG B 1 179 ? -3.812 -22.547 -7.637 1 90.88 179 ARG B N 1
ATOM 2982 C CA . ARG B 1 179 ? -2.574 -23.281 -7.398 1 90.88 179 ARG B CA 1
ATOM 2983 C C . ARG B 1 179 ? -2.203 -23.266 -5.918 1 90.88 179 ARG B C 1
ATOM 2985 O O . ARG B 1 179 ? -1.834 -24.297 -5.352 1 90.88 179 ARG B O 1
ATOM 2992 N N . ILE B 1 180 ? -2.252 -22.109 -5.301 1 92.75 180 ILE B N 1
ATOM 2993 C CA . ILE B 1 180 ? -1.91 -21.969 -3.891 1 92.75 180 ILE B CA 1
ATOM 2994 C C . ILE B 1 180 ? -2.826 -22.844 -3.041 1 92.75 180 ILE B C 1
ATOM 2996 O O . ILE B 1 180 ? -2.367 -23.531 -2.121 1 92.75 180 ILE B O 1
ATOM 3000 N N . MET B 1 181 ? -4.102 -22.875 -3.404 1 93.75 181 MET B N 1
ATOM 3001 C CA . MET B 1 181 ? -5.055 -23.688 -2.658 1 93.75 181 MET B CA 1
ATOM 3002 C C . MET B 1 181 ? -4.777 -25.172 -2.873 1 93.75 181 MET B C 1
ATOM 3004 O O . MET B 1 181 ? -4.867 -25.969 -1.936 1 93.75 181 MET B O 1
ATOM 3008 N N . GLU B 1 182 ? -4.391 -25.547 -4.062 1 90.81 182 GLU B N 1
ATOM 3009 C CA . GLU B 1 182 ? -4.113 -26.938 -4.387 1 90.81 182 GLU B CA 1
ATOM 3010 C C . GLU B 1 182 ? -2.891 -27.453 -3.629 1 90.81 182 GLU B C 1
ATOM 3012 O O . GLU B 1 182 ? -2.908 -28.562 -3.09 1 90.81 182 GLU B O 1
ATOM 3017 N N . VAL B 1 183 ? -1.91 -26.688 -3.553 1 90.44 183 VAL B N 1
ATOM 3018 C CA . VAL B 1 183 ? -0.653 -27.078 -2.932 1 90.44 183 VAL B CA 1
ATOM 3019 C C . VAL B 1 183 ? -0.825 -27.156 -1.416 1 90.44 183 VAL B C 1
ATOM 3021 O O . VAL B 1 183 ? -0.158 -27.953 -0.747 1 90.44 183 VAL B O 1
ATOM 3024 N N . ASN B 1 184 ? -1.751 -26.406 -0.932 1 89.12 184 ASN B N 1
ATOM 3025 C CA . ASN B 1 184 ? -1.909 -26.344 0.517 1 89.12 184 ASN B CA 1
ATOM 3026 C C . ASN B 1 184 ? -3.131 -27.125 0.981 1 89.12 184 ASN B C 1
ATOM 3028 O O . ASN B 1 184 ? -3.57 -26.984 2.123 1 89.12 184 ASN B O 1
ATOM 3032 N N . SER B 1 185 ? -3.703 -27.797 -0.013 1 85.81 185 SER B N 1
ATOM 3033 C CA . SER B 1 185 ? -4.836 -28.641 0.327 1 85.81 185 SER B CA 1
ATOM 3034 C C . SER B 1 185 ? -4.375 -29.984 0.879 1 85.81 185 SER B C 1
ATOM 3036 O O . SER B 1 185 ? -3.334 -30.516 0.469 1 85.81 185 SER B O 1
ATOM 3038 N N . GLU B 1 186 ? -4.93 -30.516 2.002 1 71.75 186 GLU B N 1
ATOM 3039 C CA . GLU B 1 186 ? -4.727 -31.859 2.537 1 71.75 186 GLU B CA 1
ATOM 3040 C C . GLU B 1 186 ? -5.531 -32.875 1.754 1 71.75 186 GLU B C 1
ATOM 3042 O O . GLU B 1 186 ? -6.594 -32.562 1.213 1 71.75 186 GLU B O 1
#

Sequence (372 aa):
MTKSRVTENALAASLKMLMKQKPINKISVKMVTDTCGVTRHTFYNHFHDIYELLGWIFENEVIDELDEYCSLSNWKKVLFIVLQYTLDNKVICINTCKSLARENLEIFLCKIFQKVLEGVIKDITIERNVDEKIKKETAVFFSYAITGQFLEWINNGLKEEKEDIADRVERMLNGTILRIMEVNSEMTKSRVTENALAASLKMLMKQKPINKISVKMVTDTCGVTRHTFYNHFHDIYELLGWIFENEVIDELDEYCSLSNWKKVLFIVLQYTLDNKVICINTCKSLARENLEIFLCKIFQKVLEGVIKDITIERNVDEKIKKETAVFFSYAITGQFLEWINNGLKEEKEDIADRVERMLNGTILRIMEVNSE

Nearest PDB structures (foldseek):
  4mk6-assembly1_A-2  TM=9.076E-01  e=6.791E-09  Listeria monocytogenes EGD-e
  2iu5-assembly1_B  TM=7.404E-01  e=1.057E-07  Lactococcus lactis subsp. lactis Il1403
  4jl3-assembly1_D  TM=5.127E-01  e=1.096E-03  Mycolicibacterium smegmatis MC2 155
  3bjb-assembly2_D  TM=5.814E-01  e=7.527E-03  Rhodococcus jostii RHA1
  5xay-assembly2_F  TM=5.643E-01  e=3.689E-02  Streptomyces fradiae

Solvent-accessible surface area (backbone atoms only — not comparable to full-atom values): 20065 Å² total; per-residue (Å²): 125,85,70,82,55,56,67,61,49,43,45,43,52,26,45,53,57,48,34,70,75,41,56,60,92,76,60,48,67,62,58,31,21,64,69,53,72,51,50,67,67,59,47,56,75,76,32,92,48,68,64,54,45,49,47,49,47,55,50,61,74,52,48,78,71,40,72,86,30,31,28,69,91,32,36,67,57,47,54,49,51,54,48,47,50,41,62,77,37,40,58,51,51,42,41,34,59,74,40,89,47,26,60,55,52,48,53,51,45,28,51,53,39,22,50,29,38,44,29,24,50,50,62,73,35,71,90,46,56,53,57,68,66,56,53,52,50,50,19,50,38,50,12,26,17,52,37,41,54,51,51,51,38,45,75,62,67,57,70,68,55,66,66,59,52,54,51,51,53,45,58,66,45,63,65,35,59,56,48,50,48,58,73,56,35,110,126,85,70,81,55,57,67,59,48,43,45,43,51,27,44,54,56,48,33,68,75,41,56,60,91,76,59,50,67,64,60,31,23,62,70,51,72,51,51,68,68,61,47,57,74,76,32,92,46,68,64,54,46,50,48,48,46,54,51,60,75,54,49,78,72,40,70,87,29,32,27,69,91,32,35,70,56,46,53,49,50,54,49,49,49,43,63,78,36,40,58,51,49,42,41,32,59,75,42,88,47,28,61,54,52,50,52,50,45,29,52,53,40,22,52,29,37,44,30,24,51,51,61,73,36,70,91,46,57,52,56,68,66,57,53,51,50,51,18,49,40,51,11,26,17,52,38,42,53,50,52,50,38,45,76,62,66,56,71,66,55,66,67,58,51,53,50,50,53,45,57,66,45,62,64,36,60,57,48,49,48,58,74,57,36,111

Foldseek 3Di:
DPPPCPVLVLLLVLLLVVLLPDFSVPDFLVSSCVSSVHDSVSVVVPDVTVLRSVLVNLCPPQVVPCLVQLEQVRLLVSLVSVLVVCVVSLSNLLSCCPDPSVVSVLVSQLVSQLSSQLRHLCNLCVPFAADPVLSSVVSNVVSNVLSVLVSVCSPVSVPDDSVVSSVVSCVVPVCVSNVSRVVRTD/DPPPCPVLVLLLVLLLVVLLPDFSVPDFLVSSCVSSVHDSVSVVVPDVTVLRSVLVNLCPPQVVPCLVQLEQVRLLVSLVSVLVVCVVSLSNLLSCLPDPSVVSVLVSQLVSQLSSQLRHLCNLCVVFAADPVLSSVVSNVVSNVLSVLVSVCSPVSVPDDSVVSSVVSCVVPVCVSNVSRVVRTD

Organism: NCBI:txid2716538

Secondary structure (DSSP, 8-state):
-----HHHHHHHHHHHHHHTTS-GGG--HHHHHHHHT--HHHHHHH-SSHHHHHHHHHHHHHGGGTGGG-STTTHHHHHHHHHHHHHHTHHHHHHHHTSTTHHHHHHHHHHHHHHHHHHHHHHHTTTS-B-HHHHHHHHHHHHHHHHHHHHHHHHTTS-S-HHHHHHHHHHHHTTHHHHHHHHTB-/-----HHHHHHHHHHHHHHTTS-GGG--HHHHHHHHT--HHHHHHH-SSHHHHHHHHHHHHHGGGTGGG-STTTHHHHHHHHHHHHHHTHHHHHHHHTSTTHHHHHHHHHHHHHHHHHHHHHHHTTTS-B-HHHHHHHHHHHHHHHHHHHHHHHHTTS-S-HHHHHHHHHHHHTTHHHHHHHHTB-

Radius of gyration: 22.48 Å; Cα contacts (8 Å, |Δi|>4): 402; chains: 2; bounding box: 72×58×47 Å

pLDDT: mean 92.42, std 8.26, range [35.53, 98.44]